Protein AF-0000000080627671 (afdb_homodimer)

pLDDT: mean 79.34, std 26.28, range [23.39, 98.56]

Organism: Caenorhabditis remanei (NCBI:txid31234)

Secondary structure (DSSP, 8-state):
---------------------TT-S--SPPPPGGGGGS-HHHHHHHHHHHH--SSBHHHHHHHHHHHHHHTT-HHHHHHHHHHHHHHHHHHHHHHHHHHHHHHHHHHHHHHHHH-TTSBHHHHHHHHHHHHHHT-HHHHHHHHHHHHHT-HHHHHHHHHTT-/---------------------GGGS--SPPPPGGGGGS-HHHHHHHHHHHH--SSBHHHHHHHHHHHHHHTT-HHHHHHHHHHHHHHHHHHHHHHHHHHHHHHHHHHHHHHHHH-TTSBHHHHHHHHHHHHHHT-HHHHHHHHHHHHHT-HHHHHHHHHTT-

Sequence (324 aa):
MNHLYLVFILPAVLAVQLHNHVGFIRFTQPVPDFLSTLSLKAQYDYKVILENETIPLNTKSADFRKWANTYNAMTQYTQYEIQQNSTKVQMEKNVTQLISQLSLVNSQISKILENGSLSIKEQREAVNELAEQQYPKEISTLLFIRLLFNPQDEISNKKSIVMNHLYLVFILPAVLAVQLHNHVGFIRFTQPVPDFLSTLSLKAQYDYKVILENETIPLNTKSADFRKWANTYNAMTQYTQYEIQQNSTKVQMEKNVTQLISQLSLVNSQISKILENGSLSIKEQREAVNELAEQQYPKEISTLLFIRLLFNPQDEISNKKSIV

Solvent-accessible surface area (backbone atoms only — not comparable to full-atom values): 18657 Å² total; per-residue (Å²): 135,81,77,75,75,74,77,72,73,66,74,74,68,72,64,71,67,64,67,75,59,75,58,73,64,68,76,65,79,79,79,63,76,70,48,75,79,49,55,69,67,56,43,50,57,48,50,56,58,69,68,50,42,80,52,28,42,51,60,48,51,50,50,50,51,53,50,21,57,76,66,74,35,47,70,62,49,50,52,50,50,53,50,53,52,51,50,50,52,50,49,51,50,51,50,53,52,48,59,69,44,38,63,61,53,49,52,52,50,49,53,49,74,64,38,42,80,38,15,51,53,51,37,52,51,52,52,48,47,44,26,75,74,73,35,48,68,47,46,52,48,53,52,52,54,54,50,66,66,31,59,79,42,41,54,50,55,53,53,69,73,97,136,81,79,75,76,74,77,71,76,66,74,76,69,71,62,70,67,68,61,81,57,72,62,71,62,68,76,64,80,78,81,64,76,68,47,77,78,50,54,69,66,57,44,50,55,49,48,56,58,67,67,49,42,80,49,27,41,52,59,48,52,50,50,51,51,52,50,21,58,76,65,74,34,46,69,63,48,51,53,49,49,51,50,52,52,51,51,51,54,49,47,50,51,52,51,52,52,48,60,70,43,39,64,60,52,49,51,52,51,47,53,48,73,65,38,42,81,38,15,50,51,53,36,52,52,53,52,48,48,43,25,74,73,72,33,47,67,46,48,52,48,51,51,51,54,53,51,66,65,32,59,80,45,41,52,52,56,53,55,70,72,98

Structure (mmCIF, N/CA/C/O backbone):
data_AF-0000000080627671-model_v1
#
loop_
_entity.id
_entity.type
_entity.pdbx_description
1 polymer 'SXP/RAL-2 family protein Ani s 5-like cation-binding domain-containing protein'
#
loop_
_atom_site.group_PDB
_atom_site.id
_atom_site.type_symbol
_atom_site.label_atom_id
_atom_site.label_alt_id
_atom_site.label_comp_id
_atom_site.label_asym_id
_atom_site.label_entity_id
_atom_site.label_seq_id
_atom_site.pdbx_PDB_ins_code
_atom_site.Cartn_x
_atom_site.Cartn_y
_atom_site.Cartn_z
_atom_site.occupancy
_atom_site.B_iso_or_equiv
_atom_site.auth_seq_id
_atom_site.auth_comp_id
_atom_site.auth_asym_id
_atom_site.auth_atom_id
_atom_site.pdbx_PDB_model_num
ATOM 1 N N . MET A 1 1 ? -10.781 -13.898 -49.25 1 24.73 1 MET A N 1
ATOM 2 C CA . MET A 1 1 ? -9.562 -13.273 -48.75 1 24.73 1 MET A CA 1
ATOM 3 C C . MET A 1 1 ? -9.805 -12.695 -47.344 1 24.73 1 MET A C 1
ATOM 5 O O . MET A 1 1 ? -10.398 -11.633 -47.219 1 24.73 1 MET A O 1
ATOM 9 N N . ASN A 1 2 ? -10.359 -13.438 -46.406 1 29.22 2 ASN A N 1
ATOM 10 C CA . ASN A 1 2 ? -10.922 -13.219 -45.094 1 29.22 2 ASN A CA 1
ATOM 11 C C . ASN A 1 2 ? -9.875 -12.695 -44.094 1 29.22 2 ASN A C 1
ATOM 13 O O . ASN A 1 2 ? -8.883 -13.375 -43.844 1 29.22 2 ASN A O 1
ATOM 17 N N . HIS A 1 3 ? -9.703 -11.344 -44.094 1 26.17 3 HIS A N 1
ATOM 18 C CA . HIS A 1 3 ? -8.789 -10.57 -43.25 1 26.17 3 HIS A CA 1
ATOM 19 C C . HIS A 1 3 ? -8.992 -10.898 -41.781 1 26.17 3 HIS A C 1
ATOM 21 O O . HIS A 1 3 ? -10.102 -10.75 -41.25 1 26.17 3 HIS A O 1
ATOM 27 N N . LEU A 1 4 ? -8.469 -12 -41.312 1 25.34 4 LEU A N 1
ATOM 28 C CA . LEU A 1 4 ? -8.344 -12.336 -39.906 1 25.34 4 LEU A CA 1
ATOM 29 C C . LEU A 1 4 ? -7.809 -11.148 -39.094 1 25.34 4 LEU A C 1
ATOM 31 O O . LEU A 1 4 ? -6.68 -10.711 -39.312 1 25.34 4 LEU A O 1
ATOM 35 N N . TYR A 1 5 ? -8.719 -10.219 -38.812 1 24.09 5 TYR A N 1
ATOM 36 C CA . TYR A 1 5 ? -8.43 -9.078 -37.938 1 24.09 5 TYR A CA 1
ATOM 37 C C . TYR A 1 5 ? -7.742 -9.531 -36.656 1 24.09 5 TYR A C 1
ATOM 39 O O . TYR A 1 5 ? -8.266 -10.375 -35.938 1 24.09 5 TYR A O 1
ATOM 47 N N . LEU A 1 6 ? -6.438 -9.641 -36.656 1 23.55 6 LEU A N 1
ATOM 48 C CA . LEU A 1 6 ? -5.539 -9.758 -35.5 1 23.55 6 LEU A CA 1
ATOM 49 C C . LEU A 1 6 ? -5.938 -8.789 -34.406 1 23.55 6 LEU A C 1
ATOM 51 O O . LEU A 1 6 ? -5.898 -7.57 -34.594 1 23.55 6 LEU A O 1
ATOM 55 N N . VAL A 1 7 ? -6.98 -9.148 -33.688 1 23.39 7 VAL A N 1
ATOM 56 C CA . VAL A 1 7 ? -7.34 -8.422 -32.469 1 23.39 7 VAL A CA 1
ATOM 57 C C . VAL A 1 7 ? -6.105 -8.219 -31.609 1 23.39 7 VAL A C 1
ATOM 59 O O . VAL A 1 7 ? -5.531 -9.188 -31.109 1 23.39 7 VAL A O 1
ATOM 62 N N . PHE A 1 8 ? -5.242 -7.305 -32.031 1 23.67 8 PHE A N 1
ATOM 63 C CA . PHE A 1 8 ? -4.188 -6.777 -31.188 1 23.67 8 PHE A CA 1
ATOM 64 C C . PHE A 1 8 ? -4.746 -6.344 -29.828 1 23.67 8 PHE A C 1
ATOM 66 O O . PHE A 1 8 ? -5.551 -5.414 -29.75 1 23.67 8 PHE A O 1
ATOM 73 N N . ILE A 1 9 ? -5.125 -7.297 -29.094 1 25 9 ILE A N 1
ATOM 74 C CA . ILE A 1 9 ? -5.375 -6.957 -27.703 1 25 9 ILE A CA 1
ATOM 75 C C . ILE A 1 9 ? -4.227 -6.105 -27.172 1 25 9 ILE A C 1
ATOM 77 O O . ILE A 1 9 ? -3.102 -6.59 -27.016 1 25 9 ILE A O 1
ATOM 81 N N . LEU A 1 10 ? -4.113 -4.926 -27.703 1 24.95 10 LEU A N 1
ATOM 82 C CA . LEU A 1 10 ? -3.234 -3.959 -27.062 1 24.95 10 LEU A CA 1
ATOM 83 C C . LEU A 1 10 ? -3.475 -3.928 -25.547 1 24.95 10 LEU A C 1
ATOM 85 O O . LEU A 1 10 ? -4.598 -3.691 -25.094 1 24.95 10 LEU A O 1
ATOM 89 N N . PRO A 1 11 ? -2.793 -4.754 -24.828 1 26.28 11 PRO A N 1
ATOM 90 C CA . PRO A 1 11 ? -2.879 -4.539 -23.391 1 26.28 11 PRO A CA 1
ATOM 91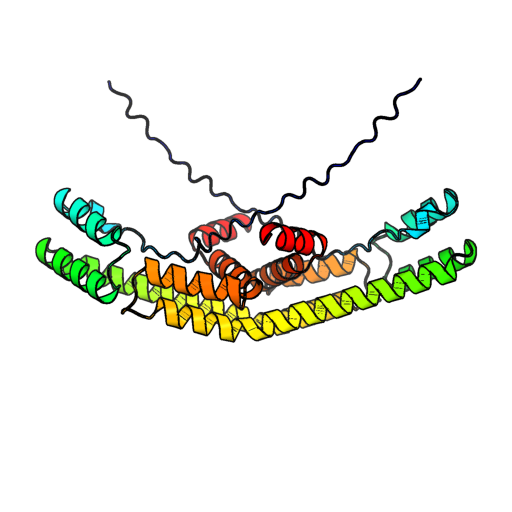 C C . PRO A 1 11 ? -2.744 -3.07 -23 1 26.28 11 PRO A C 1
ATOM 93 O O . PRO A 1 11 ? -1.798 -2.4 -23.422 1 26.28 11 PRO A O 1
ATOM 96 N N . ALA A 1 12 ? -3.865 -2.365 -23.094 1 24.84 12 ALA A N 1
ATOM 97 C CA . ALA A 1 12 ? -3.857 -1.064 -22.438 1 24.84 12 ALA A CA 1
ATOM 98 C C . ALA A 1 12 ? -3.152 -1.144 -21.078 1 24.84 12 ALA A C 1
ATOM 100 O O . ALA A 1 12 ? -3.65 -1.781 -20.156 1 24.84 12 ALA A O 1
ATOM 101 N N . VAL A 1 13 ? -1.923 -1.411 -21.219 1 25.92 13 VAL A N 1
ATOM 102 C CA . VAL A 1 13 ? -1.107 -1.19 -20.016 1 25.92 13 VAL A CA 1
ATOM 103 C C . VAL A 1 13 ? -1.488 0.14 -19.375 1 25.92 13 VAL A C 1
ATOM 105 O O . VAL A 1 13 ? -1.312 1.202 -19.969 1 25.92 13 VAL A O 1
ATOM 108 N N . LEU A 1 14 ? -2.658 0.153 -18.828 1 24.89 14 LEU A N 1
ATOM 109 C CA . LEU A 1 14 ? -2.867 1.283 -17.938 1 24.89 14 LEU A CA 1
ATOM 110 C C . LEU A 1 14 ? -1.64 1.517 -17.062 1 24.89 14 LEU A C 1
ATOM 112 O O . LEU A 1 14 ? -1.363 0.731 -16.141 1 24.89 14 LEU A O 1
ATOM 116 N N . ALA A 1 15 ? -0.601 1.798 -17.734 1 25.92 15 ALA A N 1
ATOM 117 C CA . ALA A 1 15 ? 0.478 2.389 -16.953 1 25.92 15 ALA A CA 1
ATOM 118 C C . ALA A 1 15 ? -0.071 3.369 -15.922 1 25.92 15 ALA A C 1
ATOM 120 O O . ALA A 1 15 ? -0.692 4.375 -16.281 1 25.92 15 ALA A O 1
ATOM 121 N N . VAL A 1 16 ? -0.579 2.801 -14.922 1 26.77 16 VAL A N 1
ATOM 122 C CA . VAL A 1 16 ? -0.727 3.768 -13.844 1 26.77 16 VAL A CA 1
ATOM 123 C C . VAL A 1 16 ? 0.521 4.645 -13.758 1 26.77 16 VAL A C 1
ATOM 125 O O . VAL A 1 16 ? 1.6 4.168 -13.398 1 26.77 16 VAL A O 1
ATOM 128 N N . GLN A 1 17 ? 0.846 5.316 -14.789 1 27.72 17 GLN A N 1
ATOM 129 C CA . GLN A 1 17 ? 1.739 6.438 -14.523 1 27.72 17 GLN A CA 1
ATOM 130 C C . GLN A 1 17 ? 1.515 7 -13.117 1 27.72 17 GLN A C 1
ATOM 132 O O . GLN A 1 17 ? 0.508 7.664 -12.867 1 27.72 17 GLN A O 1
ATOM 137 N N . LEU A 1 18 ? 1.788 6.133 -12.188 1 28.81 18 LEU A N 1
ATOM 138 C CA . LEU A 1 18 ? 1.919 6.855 -10.93 1 28.81 18 LEU A CA 1
ATOM 139 C C . LEU A 1 18 ? 2.738 8.125 -11.109 1 28.81 18 LEU A C 1
ATOM 141 O O . LEU A 1 18 ? 3.963 8.07 -11.258 1 28.81 18 LEU A O 1
ATOM 145 N N . HIS A 1 19 ? 2.52 8.891 -12.156 1 28.77 19 HIS A N 1
ATOM 146 C CA . HIS A 1 19 ? 3.037 10.227 -11.867 1 28.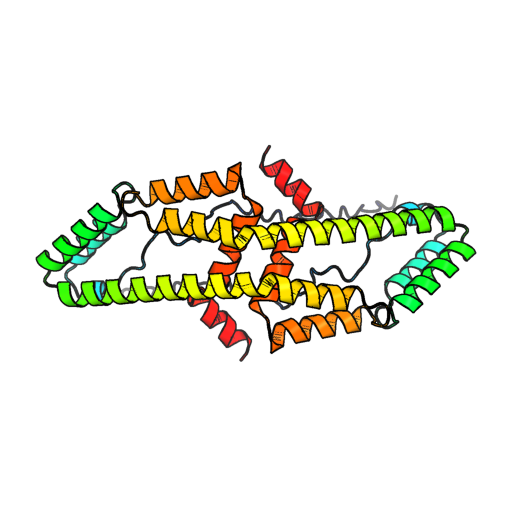77 19 HIS A CA 1
ATOM 147 C C . HIS A 1 19 ? 3.252 10.414 -10.367 1 28.77 19 HIS A C 1
ATOM 149 O O . HIS A 1 19 ? 2.326 10.227 -9.578 1 28.77 19 HIS A O 1
ATOM 155 N N . ASN A 1 20 ? 4.398 10 -9.906 1 33.94 20 ASN A N 1
ATOM 156 C CA . ASN A 1 20 ? 4.938 10.047 -8.555 1 33.94 20 ASN A CA 1
ATOM 157 C C . ASN A 1 20 ? 4.48 11.305 -7.812 1 33.94 20 ASN A C 1
ATOM 159 O O . ASN A 1 20 ? 5.184 12.312 -7.789 1 33.94 20 ASN A O 1
ATOM 163 N N . HIS A 1 21 ? 3.514 11.93 -8.25 1 32.5 21 HIS A N 1
ATOM 164 C CA . HIS A 1 21 ? 3.121 12.969 -7.305 1 32.5 21 HIS A CA 1
ATOM 165 C C . HIS A 1 21 ? 2.988 12.414 -5.891 1 32.5 21 HIS A C 1
ATOM 167 O O . HIS A 1 21 ? 2.057 11.656 -5.605 1 32.5 21 HIS A O 1
ATOM 173 N N . VAL A 1 22 ? 4.043 12.023 -5.305 1 40.19 22 VAL A N 1
ATOM 174 C CA . VAL A 1 22 ? 4.008 11.922 -3.848 1 40.19 22 VAL A CA 1
ATOM 175 C C . VAL A 1 22 ? 3.051 12.961 -3.277 1 40.19 22 VAL A C 1
ATOM 177 O O . VAL A 1 22 ? 3.465 13.852 -2.529 1 40.19 22 VAL A O 1
ATOM 180 N N . GLY A 1 23 ? 2.26 13.539 -4.172 1 38.47 23 GLY A N 1
ATOM 181 C CA . GLY A 1 23 ? 1.372 14.641 -3.838 1 38.47 23 GLY A CA 1
ATOM 182 C C . GLY A 1 23 ? 0.521 14.367 -2.611 1 38.47 23 GLY A C 1
ATOM 183 O O . GLY A 1 23 ? -0.115 15.281 -2.078 1 38.47 23 GLY A O 1
ATOM 184 N N . PHE A 1 24 ? 0.266 13.062 -2.32 1 46.5 24 PHE A N 1
ATOM 185 C CA . PHE A 1 24 ? -0.826 12.992 -1.355 1 46.5 24 PHE A CA 1
ATOM 186 C C . PHE A 1 24 ? -0.314 13.234 0.06 1 46.5 24 PHE A C 1
ATOM 188 O O . PHE A 1 24 ? -1.1 13.289 1.008 1 46.5 24 PHE A O 1
ATOM 195 N N . ILE A 1 25 ? 1.03 13.109 0.362 1 48.09 25 ILE A N 1
ATOM 196 C CA . ILE A 1 25 ? 1.347 13.664 1.673 1 48.09 25 ILE A CA 1
ATOM 197 C C . ILE A 1 25 ? 0.946 15.133 1.72 1 48.09 25 ILE A C 1
ATOM 199 O O . ILE A 1 25 ? 1.396 15.93 0.895 1 48.09 25 ILE A O 1
ATOM 203 N N . ARG A 1 26 ? -0.268 15.297 2.154 1 52.97 26 ARG A N 1
ATOM 204 C CA . ARG A 1 26 ? -0.738 16.672 2.252 1 52.97 26 ARG A CA 1
ATOM 205 C C . ARG A 1 26 ? 0.317 17.562 2.895 1 52.97 26 ARG A C 1
ATOM 207 O O . ARG A 1 26 ? 0.639 17.406 4.074 1 52.97 26 ARG A O 1
ATOM 214 N N . PHE A 1 27 ? 0.988 18.25 2.025 1 55.41 27 PHE A N 1
ATOM 215 C CA . PHE A 1 27 ? 1.994 19.203 2.477 1 55.41 27 PHE A CA 1
ATOM 216 C C . PHE A 1 27 ? 1.35 20.531 2.854 1 55.41 27 PHE A C 1
ATOM 218 O O . PHE A 1 27 ? 1.952 21.344 3.562 1 55.41 27 PHE A O 1
ATOM 225 N N . THR A 1 28 ? -0.004 20.453 2.469 1 60.53 28 THR A N 1
ATOM 226 C CA . THR A 1 28 ? -0.61 21.719 2.83 1 60.53 28 THR A CA 1
ATOM 227 C C . THR A 1 28 ? -1.748 21.516 3.826 1 60.53 28 THR A C 1
ATOM 229 O O . THR A 1 28 ? -2.488 20.531 3.738 1 60.53 28 THR A O 1
ATOM 232 N N . GLN A 1 29 ? -1.787 22.391 4.777 1 70.56 29 GLN A N 1
ATOM 233 C CA . GLN A 1 29 ? -2.822 22.391 5.805 1 70.56 29 GLN A CA 1
ATOM 234 C C . GLN A 1 29 ? -4.168 22.828 5.23 1 70.56 29 GLN A C 1
ATOM 236 O O . GLN A 1 29 ? -4.23 23.688 4.359 1 70.56 29 GLN A O 1
ATOM 241 N N . PRO A 1 30 ? -5.168 22.234 5.727 1 76.06 30 PRO A N 1
ATOM 242 C CA . PRO A 1 30 ? -6.496 22.719 5.324 1 76.06 30 PRO A CA 1
ATOM 243 C C . PRO A 1 30 ? -6.785 24.125 5.809 1 76.06 30 PRO A C 1
ATOM 245 O O . PRO A 1 30 ? -6.215 24.578 6.805 1 76.06 30 PRO A O 1
ATOM 248 N N . VAL A 1 31 ? -7.621 24.734 5.031 1 84.81 31 VAL A N 1
ATOM 249 C CA . VAL A 1 31 ? -8.062 26.078 5.418 1 84.81 31 VAL A CA 1
ATOM 250 C C . VAL A 1 31 ? -9.062 25.984 6.566 1 84.81 31 VAL A C 1
ATOM 252 O O . VAL A 1 31 ? -10.031 25.219 6.492 1 84.81 31 VAL A O 1
ATOM 255 N N . PRO A 1 32 ? -8.758 26.781 7.586 1 90.94 32 PRO A N 1
ATOM 256 C CA . PRO A 1 32 ? -9.672 26.688 8.727 1 90.94 32 PRO A CA 1
ATOM 257 C C . PRO A 1 32 ? -11.062 27.234 8.406 1 90.94 32 PRO A C 1
ATOM 259 O O . PRO A 1 32 ? -11.188 28.25 7.727 1 90.94 32 PRO A O 1
ATOM 262 N N . ASP A 1 33 ? -12.07 26.641 9.016 1 88.94 33 ASP A N 1
ATOM 263 C CA . ASP A 1 33 ? -13.461 27.031 8.781 1 88.94 33 ASP A CA 1
ATOM 264 C C . ASP A 1 33 ? -13.734 28.422 9.352 1 88.94 33 ASP A C 1
ATOM 266 O O . ASP A 1 33 ? -14.5 29.188 8.766 1 88.94 33 ASP A O 1
ATOM 270 N N . PHE A 1 34 ? -13.117 28.797 10.375 1 94.12 34 PHE A N 1
ATOM 271 C CA . PHE A 1 34 ? -13.406 30.047 11.062 1 94.12 34 PHE A CA 1
ATOM 272 C C . PHE A 1 34 ? -12.961 31.234 10.227 1 94.12 34 PHE A C 1
ATOM 274 O O . PHE A 1 34 ? -13.344 32.375 10.5 1 94.12 34 PHE A O 1
ATOM 281 N N . LEU A 1 35 ? -12.102 30.984 9.211 1 95.06 35 LEU A N 1
ATOM 282 C CA . LEU A 1 35 ? -11.578 32.062 8.383 1 95.06 35 LEU A CA 1
ATOM 283 C C . LEU A 1 35 ? -12.711 32.844 7.715 1 95.06 35 LEU A C 1
ATOM 285 O O . LEU A 1 35 ? -12.625 34.062 7.543 1 95.06 35 LEU A O 1
ATOM 289 N N . SER A 1 36 ? -13.742 32.094 7.387 1 92.5 36 SER A N 1
ATOM 290 C CA . SER A 1 36 ? -14.852 32.688 6.648 1 92.5 36 SER A CA 1
ATOM 291 C C . SER A 1 36 ? -15.586 33.719 7.488 1 92.5 36 SER A C 1
ATOM 293 O O . SER A 1 36 ? -16.328 34.562 6.957 1 92.5 36 SER A O 1
ATOM 295 N N . THR A 1 37 ? -15.453 33.688 8.781 1 94.69 37 THR A N 1
ATOM 296 C CA . THR A 1 37 ? -16.141 34.594 9.68 1 94.69 37 THR A CA 1
ATOM 297 C C . THR A 1 37 ? -15.375 35.906 9.828 1 94.69 37 THR A C 1
ATOM 299 O O . THR A 1 37 ? -15.875 36.875 10.398 1 94.69 37 THR A O 1
ATOM 302 N N . LEU A 1 38 ? -14.172 36 9.258 1 97 38 LEU A N 1
ATOM 303 C CA . LEU A 1 38 ? -13.312 37.188 9.406 1 97 38 LEU A CA 1
ATOM 304 C C . LEU A 1 38 ? -13.43 38.094 8.195 1 97 38 LEU A C 1
ATOM 306 O O . LEU A 1 38 ? -14.148 37.781 7.242 1 97 38 LEU A O 1
ATOM 310 N N . SER A 1 39 ? -12.766 39.281 8.312 1 96.5 39 SER A N 1
ATOM 311 C CA . SER A 1 39 ? -12.781 40.219 7.203 1 96.5 39 SER A CA 1
ATOM 312 C C . SER A 1 39 ? -12.078 39.656 5.977 1 96.5 39 SER A C 1
ATOM 314 O O . SER A 1 39 ? -11.25 38.75 6.09 1 96.5 39 SER A O 1
ATOM 316 N N . LEU A 1 40 ? -12.367 40.125 4.789 1 96.69 40 LEU A N 1
ATOM 317 C CA . LEU A 1 40 ? -11.742 39.688 3.543 1 96.69 40 LEU A CA 1
ATOM 318 C C . LEU A 1 40 ? -10.234 39.906 3.592 1 96.69 40 LEU A C 1
ATOM 320 O O . LEU A 1 40 ? -9.477 39.094 3.064 1 96.69 40 LEU A O 1
ATOM 324 N N . LYS A 1 41 ? -9.891 41.031 4.176 1 97.19 41 LYS A N 1
ATOM 325 C CA . LYS A 1 41 ? -8.461 41.281 4.316 1 97.19 41 LYS A CA 1
ATOM 326 C C . LYS A 1 41 ? -7.785 40.188 5.16 1 97.19 41 LYS A C 1
ATOM 328 O O . LYS A 1 41 ? -6.684 39.75 4.836 1 97.19 41 LYS A O 1
ATOM 333 N N . ALA A 1 42 ? -8.391 39.844 6.281 1 97.56 42 ALA A N 1
ATOM 334 C CA . ALA A 1 42 ? -7.867 38.75 7.137 1 97.56 42 ALA A CA 1
ATOM 335 C C . ALA A 1 42 ? -7.723 37.469 6.359 1 97.56 42 ALA A C 1
ATOM 337 O O . ALA A 1 42 ? -6.711 36.75 6.484 1 97.56 42 ALA A O 1
ATOM 338 N N . GLN A 1 43 ? -8.742 37.156 5.547 1 96.5 43 GLN A N 1
ATOM 339 C CA . GLN A 1 43 ? -8.719 35.938 4.734 1 96.5 43 GLN A CA 1
ATOM 340 C C . GLN A 1 43 ? -7.582 35.969 3.719 1 96.5 43 GLN A C 1
ATOM 342 O O . GLN A 1 43 ? -6.871 35 3.537 1 96.5 43 GLN A O 1
ATOM 347 N N . TYR A 1 44 ? -7.406 37.125 3.119 1 96.19 44 TYR A N 1
ATOM 348 C CA . TYR A 1 44 ? -6.352 37.312 2.125 1 96.19 44 TYR A CA 1
ATOM 349 C C . TYR A 1 44 ? -4.973 37.156 2.758 1 96.19 44 TYR A C 1
ATOM 351 O O . TYR A 1 44 ? -4.125 36.406 2.24 1 96.19 44 TYR A O 1
ATOM 359 N N . ASP A 1 45 ? -4.789 37.812 3.883 1 97.5 45 ASP A N 1
ATOM 360 C CA . ASP A 1 45 ? -3.496 37.75 4.559 1 97.5 45 ASP A CA 1
ATOM 361 C C . ASP A 1 45 ? -3.168 36.312 4.996 1 97.5 45 ASP A C 1
ATOM 363 O O . ASP A 1 45 ? -2.012 35.906 4.93 1 97.5 45 ASP A O 1
ATOM 367 N N . TYR A 1 46 ? -4.215 35.625 5.43 1 96.19 46 TYR A N 1
ATOM 368 C CA . TYR A 1 46 ? -4.016 34.219 5.781 1 96.19 46 TYR A CA 1
ATOM 369 C C . TYR A 1 46 ? -3.537 33.406 4.578 1 96.19 46 TYR A C 1
ATOM 371 O O . TYR A 1 46 ? -2.584 32.625 4.68 1 96.19 46 TYR A O 1
ATOM 379 N N . LYS A 1 47 ? -4.191 33.531 3.496 1 94.75 47 LYS A N 1
ATOM 380 C CA . LYS A 1 47 ? -3.889 32.781 2.273 1 94.75 47 LYS A CA 1
ATOM 381 C C . LYS A 1 47 ? -2.459 33.062 1.81 1 94.75 47 LYS A C 1
ATOM 383 O O . LYS A 1 47 ? -1.775 32.156 1.343 1 94.75 47 LYS A O 1
ATOM 388 N N . VAL A 1 48 ? -1.983 34.281 1.945 1 95.56 48 VAL A N 1
ATOM 389 C CA . VAL A 1 48 ? -0.627 34.625 1.551 1 95.56 48 VAL A CA 1
ATOM 390 C C . VAL A 1 48 ? 0.383 33.844 2.361 1 95.56 48 VAL A C 1
ATOM 392 O O . VAL A 1 48 ? 1.348 33.312 1.81 1 95.56 48 VAL A O 1
ATOM 395 N N . ILE A 1 49 ? 0.114 33.719 3.693 1 95.5 49 ILE A N 1
ATOM 396 C CA . ILE A 1 49 ? 1.003 32.938 4.547 1 95.5 49 ILE A CA 1
ATOM 397 C C . ILE A 1 49 ? 0.935 31.469 4.152 1 95.5 49 ILE A C 1
ATOM 399 O O . ILE A 1 49 ? 1.968 30.812 4.004 1 95.5 49 ILE A O 1
ATOM 403 N N . LEU A 1 50 ? -0.284 31 3.941 1 93.56 50 LEU A N 1
ATOM 404 C CA . LEU A 1 50 ? -0.545 29.594 3.635 1 93.56 50 LEU A CA 1
ATOM 405 C C . LEU A 1 50 ? 0.16 29.188 2.35 1 93.56 50 LEU A C 1
ATOM 407 O O . LEU A 1 50 ? 0.759 28.109 2.283 1 93.56 50 LEU A O 1
ATOM 411 N N . GLU A 1 51 ? 0.156 29.953 1.384 1 90.88 51 GLU A N 1
ATOM 412 C CA . GLU A 1 51 ? 0.599 29.609 0.039 1 90.88 51 GLU A CA 1
ATOM 413 C C . GLU A 1 51 ? 2.113 29.734 -0.095 1 90.88 51 GLU A C 1
ATOM 415 O O . GLU A 1 51 ? 2.701 29.234 -1.058 1 90.88 51 GLU A O 1
ATOM 420 N N . ASN A 1 52 ? 2.648 30.406 0.884 1 92.31 52 ASN A N 1
ATOM 421 C CA . ASN A 1 52 ? 4.105 30.484 0.833 1 92.31 52 ASN A CA 1
ATOM 422 C C . ASN A 1 52 ? 4.754 29.156 1.19 1 92.31 52 ASN A C 1
ATOM 424 O O . ASN A 1 52 ? 4.758 28.75 2.357 1 92.31 52 ASN A O 1
ATOM 428 N N . GLU A 1 53 ? 5.402 28.578 0.262 1 91.75 53 GLU A N 1
ATOM 429 C CA . GLU A 1 53 ? 5.949 27.234 0.468 1 91.75 53 GLU A CA 1
ATOM 430 C C . GLU A 1 53 ? 7.469 27.281 0.608 1 91.75 53 GLU A C 1
ATOM 432 O O . GLU A 1 53 ? 8.125 26.234 0.63 1 91.75 53 GLU A O 1
ATOM 437 N N . THR A 1 54 ? 8.055 28.438 0.651 1 95.19 54 THR A N 1
ATOM 438 C CA . THR A 1 54 ? 9.516 28.531 0.596 1 95.19 54 THR A CA 1
ATOM 439 C C . THR A 1 54 ? 10.078 28.938 1.951 1 95.19 54 THR A C 1
ATOM 441 O O . THR A 1 54 ? 11.289 28.844 2.18 1 95.19 54 THR A O 1
ATOM 444 N N . ILE A 1 55 ? 9.211 29.328 2.883 1 96 55 ILE A N 1
ATOM 445 C CA . ILE A 1 55 ? 9.719 29.688 4.199 1 96 55 ILE A CA 1
ATOM 446 C C . ILE A 1 55 ? 9.656 28.484 5.133 1 96 55 ILE A C 1
ATOM 448 O O . ILE A 1 55 ? 8.766 27.641 5.008 1 96 55 ILE A O 1
ATOM 452 N N . PRO A 1 56 ? 10.633 28.422 6.039 1 97.06 56 PRO A N 1
ATOM 453 C CA . PRO A 1 56 ? 10.594 27.312 7.008 1 97.06 56 PRO A CA 1
ATOM 454 C C . PRO A 1 56 ? 9.281 27.266 7.785 1 97.06 56 PRO A C 1
ATOM 456 O O . PRO A 1 56 ? 8.688 28.297 8.078 1 97.06 56 PRO A O 1
ATOM 459 N N . LEU A 1 57 ? 8.867 26.078 8.188 1 94.75 57 LEU A N 1
ATOM 460 C CA . LEU A 1 57 ? 7.59 25.875 8.852 1 94.75 57 LEU A CA 1
ATOM 461 C C . LEU A 1 57 ? 7.543 26.625 10.188 1 94.75 57 LEU A C 1
ATOM 463 O O . LEU A 1 57 ? 6.492 27.125 10.578 1 94.75 57 LEU A O 1
ATOM 467 N N . ASN A 1 58 ? 8.641 26.688 10.922 1 96.56 58 ASN A N 1
ATOM 468 C CA . ASN A 1 58 ? 8.688 27.453 12.172 1 96.56 58 ASN A CA 1
ATOM 469 C C . ASN A 1 58 ? 8.383 28.922 11.945 1 96.56 58 ASN A C 1
ATOM 471 O O . ASN A 1 58 ? 7.664 29.547 12.727 1 96.56 58 ASN A O 1
ATOM 475 N N . THR A 1 59 ? 8.984 29.484 10.891 1 97.69 59 THR A N 1
ATOM 476 C CA . THR A 1 59 ? 8.727 30.875 10.523 1 97.69 59 THR A CA 1
ATOM 477 C C . THR A 1 59 ? 7.266 31.062 10.109 1 97.69 59 THR A C 1
ATOM 479 O O . THR A 1 59 ? 6.617 32.031 10.523 1 97.69 59 THR A O 1
ATOM 482 N N . LYS A 1 60 ? 6.742 30.125 9.391 1 95.69 60 LYS A N 1
ATOM 483 C CA . LYS A 1 60 ? 5.355 30.172 8.945 1 95.69 60 LYS A CA 1
ATOM 484 C C . LYS A 1 60 ? 4.395 30.141 10.133 1 95.69 60 LYS A C 1
ATOM 486 O O . LYS A 1 60 ? 3.42 30.891 10.164 1 95.69 60 LYS A O 1
ATOM 491 N N . SER A 1 61 ? 4.715 29.281 11.023 1 95.06 61 SER A N 1
ATOM 492 C CA . SER A 1 61 ? 3.912 29.203 12.234 1 95.06 61 SER A CA 1
ATOM 493 C C . SER A 1 61 ? 3.902 30.531 12.984 1 95.06 61 SER A C 1
ATOM 495 O O . SER A 1 61 ? 2.857 30.969 13.469 1 95.06 61 SER A O 1
ATOM 497 N N . ALA A 1 62 ? 5.016 31.172 13.039 1 97.5 62 ALA A N 1
ATOM 498 C CA . ALA A 1 62 ? 5.105 32.469 13.68 1 97.5 62 ALA A CA 1
ATOM 499 C C . ALA A 1 62 ? 4.277 33.531 12.938 1 97.5 62 ALA A C 1
ATOM 501 O O . ALA A 1 62 ? 3.613 34.375 13.555 1 97.5 62 ALA A O 1
ATOM 502 N N . ASP A 1 63 ? 4.332 33.438 11.648 1 97.69 63 ASP A N 1
ATOM 503 C CA . ASP A 1 63 ? 3.557 34.344 10.82 1 97.69 63 ASP A CA 1
ATOM 504 C C . ASP A 1 63 ? 2.059 34.156 11.055 1 97.69 63 ASP A C 1
ATOM 506 O O . ASP A 1 63 ? 1.315 35.156 11.148 1 97.69 63 ASP A O 1
ATOM 510 N N . PHE A 1 64 ? 1.623 32.938 11.195 1 96.81 64 PHE A N 1
ATOM 511 C CA . PHE A 1 64 ? 0.214 32.656 11.453 1 96.81 64 PHE A CA 1
ATOM 512 C C . PHE A 1 64 ? -0.192 33.188 12.828 1 96.81 64 PHE A C 1
ATOM 514 O O . PHE A 1 64 ? -1.297 33.719 13 1 96.81 64 PHE A O 1
ATOM 521 N N . ARG A 1 65 ? 0.656 33.062 13.766 1 97.69 65 ARG A N 1
ATOM 522 C CA . ARG A 1 65 ? 0.349 33.562 15.102 1 97.69 65 ARG A CA 1
ATOM 523 C C . ARG A 1 65 ? 0.268 35.094 15.102 1 97.69 65 ARG A C 1
ATOM 525 O O . ARG A 1 65 ? -0.61 35.688 15.75 1 97.69 65 ARG A O 1
ATOM 532 N N . LYS A 1 66 ? 1.19 35.781 14.391 1 98.56 66 LYS A N 1
ATOM 533 C CA . LYS A 1 66 ? 1.115 37.25 14.234 1 98.56 66 LYS A CA 1
ATOM 534 C C . LYS A 1 66 ? -0.193 37.656 13.562 1 98.56 66 LYS A C 1
ATOM 536 O O . LYS A 1 66 ? -0.847 38.594 14 1 98.56 66 LYS A O 1
ATOM 541 N N . TRP A 1 67 ? -0.493 36.906 12.492 1 98.25 67 TRP A N 1
ATOM 542 C CA . TRP A 1 67 ? -1.766 37.125 11.812 1 98.25 67 TRP A CA 1
ATOM 543 C C . TRP A 1 67 ? -2.934 37 12.781 1 98.25 67 TRP A C 1
ATOM 545 O O . TRP A 1 67 ? -3.816 37.844 12.828 1 98.25 67 TRP A O 1
ATOM 555 N N . ALA A 1 68 ? -2.967 35.906 13.57 1 98.38 68 ALA A N 1
ATOM 556 C CA . ALA A 1 68 ? -4.055 35.656 14.508 1 98.38 68 ALA A CA 1
ATOM 557 C C . ALA A 1 68 ? -4.188 36.781 15.531 1 98.38 68 ALA A C 1
ATOM 559 O O . ALA A 1 68 ? -5.297 37.156 15.898 1 98.38 68 ALA A O 1
ATOM 560 N N . ASN A 1 69 ? -3.098 37.312 16 1 98.31 69 ASN A N 1
ATOM 561 C CA . ASN A 1 69 ? -3.096 38.469 16.922 1 98.31 69 ASN A CA 1
ATOM 562 C C . ASN A 1 69 ? -3.65 39.719 16.266 1 98.31 69 ASN A C 1
ATOM 564 O O . ASN A 1 69 ? -4.477 40.406 16.859 1 98.31 69 ASN A O 1
ATOM 568 N N . THR A 1 70 ? -3.203 39.969 15.062 1 98.31 70 THR A N 1
ATOM 569 C CA . THR A 1 70 ? -3.598 41.156 14.328 1 98.31 70 THR A CA 1
ATOM 570 C C . THR A 1 70 ? -5.109 41.188 14.125 1 98.31 70 THR A C 1
ATOM 572 O O . THR A 1 70 ? -5.727 42.25 14.242 1 98.31 70 THR A O 1
ATOM 575 N N . TYR A 1 71 ? -5.68 40 13.867 1 97.75 71 TYR A N 1
ATOM 576 C CA . TYR A 1 71 ? -7.09 39.969 13.484 1 97.75 71 TYR A CA 1
ATOM 577 C C . TYR A 1 71 ? -7.949 39.406 14.617 1 97.75 71 TYR A C 1
ATOM 579 O O . TYR A 1 71 ? -9.094 39 14.391 1 97.75 71 TYR A O 1
ATOM 587 N N . ASN A 1 72 ? -7.43 39.375 15.828 1 96.56 72 ASN A N 1
ATOM 588 C CA . ASN A 1 72 ? -8.133 38.938 17.031 1 96.56 72 ASN A CA 1
ATOM 589 C C . ASN A 1 72 ? -8.758 37.531 16.844 1 96.56 72 ASN A C 1
ATOM 591 O O . ASN A 1 72 ? -9.93 37.344 17.156 1 96.56 72 ASN A O 1
ATOM 595 N N . ALA A 1 73 ? -7.965 36.625 16.234 1 97.44 73 ALA A N 1
ATOM 596 C CA . ALA A 1 73 ? -8.438 35.281 15.961 1 97.44 73 ALA A CA 1
ATOM 597 C C . ALA A 1 73 ? -7.57 34.219 16.672 1 97.44 73 ALA A C 1
ATOM 599 O O . ALA A 1 73 ? -7.473 33.094 16.219 1 97.44 73 ALA A O 1
ATOM 600 N N . MET A 1 74 ? -6.918 34.625 17.766 1 97.62 74 MET A N 1
ATOM 601 C CA . MET A 1 74 ? -5.945 33.781 18.438 1 97.62 74 MET A CA 1
ATOM 602 C C . MET A 1 74 ? -6.617 32.531 19.016 1 97.62 74 MET A C 1
ATOM 604 O O . MET A 1 74 ? -6.09 31.422 18.906 1 97.62 74 MET A O 1
ATOM 608 N N . THR A 1 75 ? -7.785 32.719 19.625 1 97.31 75 THR A N 1
ATOM 609 C CA . THR A 1 75 ? -8.477 31.578 20.234 1 97.31 75 THR A CA 1
ATOM 610 C C . THR A 1 75 ? -8.867 30.547 19.172 1 97.31 75 THR A C 1
ATOM 612 O O . THR A 1 75 ? -8.578 29.359 19.328 1 97.31 75 THR A O 1
ATOM 615 N N . GLN A 1 76 ? -9.438 31.031 18.062 1 96.62 76 GLN A N 1
ATOM 616 C CA . GLN A 1 76 ? -9.852 30.141 16.984 1 96.62 76 GLN A CA 1
ATOM 617 C C . GLN A 1 76 ? -8.641 29.453 16.344 1 96.62 76 GLN A C 1
ATOM 619 O O . GLN A 1 76 ? -8.68 28.25 16.062 1 96.62 76 GLN A O 1
ATOM 624 N N . TYR A 1 77 ? -7.598 30.188 16.172 1 96.62 77 TYR A N 1
ATOM 625 C CA . TYR A 1 77 ? -6.402 29.656 15.523 1 96.62 77 TYR A CA 1
ATOM 626 C C . TYR A 1 77 ? -5.734 28.609 16.391 1 96.62 77 TYR A C 1
ATOM 628 O O . TYR A 1 77 ? -5.289 27.562 15.898 1 96.62 77 TYR A O 1
ATOM 636 N N . THR A 1 78 ? -5.684 28.891 17.703 1 96.81 78 THR A N 1
ATOM 637 C CA . THR A 1 78 ? -5.086 27.938 18.625 1 96.81 78 THR A CA 1
ATOM 638 C C . THR A 1 78 ? -5.875 26.625 18.641 1 96.81 78 THR A C 1
ATOM 640 O O . THR A 1 78 ? -5.285 25.547 18.641 1 96.81 78 THR A O 1
ATOM 643 N N . GLN A 1 79 ? -7.168 26.734 18.641 1 96.19 79 GLN A N 1
ATOM 644 C CA . GLN A 1 79 ? -8.008 25.531 18.578 1 96.19 79 GLN A CA 1
ATOM 645 C C . GLN A 1 79 ? -7.762 24.766 17.281 1 96.19 79 GLN A C 1
ATOM 647 O O . GLN A 1 79 ? -7.688 23.531 17.297 1 96.19 79 GLN A O 1
ATOM 652 N N . TYR A 1 80 ? -7.668 25.5 16.219 1 93.12 80 TYR A N 1
ATOM 653 C CA . TYR A 1 80 ? -7.371 24.891 14.922 1 93.12 80 TYR A CA 1
ATOM 654 C C . TYR A 1 80 ? -6.039 24.156 14.953 1 93.12 80 TYR A C 1
ATOM 656 O O . TYR A 1 80 ? -5.934 23.031 14.477 1 93.12 80 TYR A O 1
ATOM 664 N N . GLU A 1 81 ? -5.02 24.719 15.492 1 92.44 81 GLU A N 1
ATOM 665 C CA . GLU A 1 81 ? -3.697 24.109 15.594 1 92.44 81 GLU A CA 1
ATOM 666 C C . GLU A 1 81 ? -3.748 22.812 16.406 1 92.44 81 GLU A C 1
ATOM 668 O O . GLU A 1 81 ? -3.123 21.812 16.047 1 92.44 81 GLU A O 1
ATOM 673 N N . ILE A 1 82 ? -4.445 22.906 17.5 1 94.62 82 ILE A N 1
ATOM 674 C CA . ILE A 1 82 ? -4.574 21.734 18.359 1 94.62 82 ILE A CA 1
ATOM 675 C C . ILE A 1 82 ? -5.258 20.594 17.594 1 94.62 82 ILE A C 1
ATOM 677 O O . ILE A 1 82 ? -4.816 19.453 17.656 1 94.62 82 ILE A O 1
ATOM 681 N N . GLN A 1 83 ? -6.262 20.922 16.859 1 90.25 83 GLN A N 1
ATOM 682 C CA . GLN A 1 83 ? -6.98 19.938 16.062 1 90.25 83 GLN A CA 1
ATOM 683 C C . GLN A 1 83 ? -6.078 19.328 14.992 1 90.25 83 GLN A C 1
ATOM 685 O O . GLN A 1 83 ? -6.098 18.109 14.766 1 90.25 83 GLN A O 1
ATOM 690 N N . GLN A 1 84 ? -5.352 20.172 14.328 1 88.56 84 GLN A N 1
ATOM 691 C CA . GLN A 1 84 ? -4.449 19.703 13.289 1 88.56 84 GLN A CA 1
ATOM 692 C C . GLN A 1 84 ? -3.395 18.75 13.859 1 88.56 84 GLN A C 1
ATOM 694 O O . GLN A 1 84 ? -3.078 17.734 13.258 1 88.56 84 GLN A O 1
ATOM 699 N N . ASN A 1 85 ? -2.855 19.125 14.977 1 89.12 85 ASN A N 1
ATOM 700 C CA . ASN A 1 85 ? -1.851 18.281 15.617 1 89.12 85 ASN A CA 1
ATOM 701 C C . ASN A 1 85 ? -2.438 16.953 16.062 1 89.12 85 ASN A C 1
ATOM 703 O O . ASN A 1 85 ? -1.794 15.906 15.906 1 89.12 85 ASN A O 1
ATOM 707 N N . SER A 1 86 ? -3.641 16.984 16.562 1 90.75 86 SER A N 1
ATOM 708 C CA . SER A 1 86 ? -4.312 15.742 16.953 1 90.75 86 SER A CA 1
ATOM 709 C C . SER A 1 86 ? -4.52 14.82 15.758 1 90.75 86 SER A C 1
ATOM 711 O O . SER A 1 86 ? -4.32 13.609 15.852 1 90.75 86 SER A O 1
ATOM 713 N N . THR A 1 87 ? -4.898 15.383 14.633 1 87 87 THR A N 1
ATOM 714 C CA . THR A 1 87 ? -5.109 14.625 13.414 1 87 87 THR A CA 1
ATOM 715 C C . THR A 1 87 ? -3.807 13.984 12.938 1 87 87 THR A C 1
ATOM 717 O O . THR A 1 87 ? -3.791 12.82 12.523 1 87 87 THR A O 1
ATOM 720 N N . LYS A 1 88 ? -2.789 14.711 13 1 87.06 88 LYS A N 1
ATOM 721 C CA . LYS A 1 88 ? -1.477 14.203 12.609 1 87.06 88 LYS A CA 1
ATOM 722 C C . LYS A 1 88 ? -1.051 13.031 13.484 1 87.06 88 LYS A C 1
ATOM 724 O O . LYS A 1 88 ? -0.572 12.016 12.977 1 87.06 88 LYS A O 1
ATOM 729 N N . VAL A 1 89 ? -1.182 13.211 14.75 1 90.94 89 VAL A N 1
ATOM 730 C CA . VAL A 1 89 ? -0.788 12.18 15.703 1 90.94 89 VAL A CA 1
ATOM 731 C C . VAL A 1 89 ? -1.616 10.922 15.469 1 90.94 89 VAL A C 1
ATOM 733 O O . VAL A 1 89 ? -1.078 9.812 15.445 1 90.94 89 VAL A O 1
ATOM 736 N N . GLN A 1 90 ? -2.891 11.148 15.242 1 91.88 90 GLN A N 1
ATOM 737 C CA . GLN A 1 90 ? -3.77 10.008 15 1 91.88 90 GLN A CA 1
ATOM 738 C C . GLN A 1 90 ? -3.391 9.289 13.711 1 91.88 90 GLN A C 1
ATOM 740 O O . GLN A 1 90 ? -3.395 8.062 13.656 1 91.88 90 GLN A O 1
ATOM 745 N N . MET A 1 91 ? -3.084 10.023 12.688 1 89.56 91 MET A N 1
ATOM 746 C CA . MET A 1 91 ? -2.641 9.438 11.43 1 89.56 91 MET A CA 1
ATOM 747 C C . MET A 1 91 ? -1.395 8.586 11.625 1 89.56 91 MET A C 1
ATOM 749 O O . MET A 1 91 ? -1.329 7.449 11.148 1 89.56 91 MET A O 1
ATOM 753 N N . GLU A 1 92 ? -0.461 9.117 12.305 1 92.12 92 GLU A N 1
ATOM 754 C CA . GLU A 1 92 ? 0.78 8.391 12.555 1 92.12 92 GLU A CA 1
ATOM 755 C C . GLU A 1 92 ? 0.521 7.105 13.336 1 92.12 92 GLU A C 1
ATOM 757 O O . GLU A 1 92 ? 1.113 6.066 13.047 1 92.12 92 GLU A O 1
ATOM 762 N N . LYS A 1 93 ? -0.322 7.223 14.32 1 95.25 93 LYS A N 1
ATOM 763 C CA . LYS A 1 93 ? -0.681 6.035 15.094 1 95.25 93 LYS A CA 1
ATOM 764 C C . LYS A 1 93 ? -1.335 4.98 14.203 1 95.25 93 LYS A C 1
ATOM 766 O O . LYS A 1 93 ? -0.988 3.799 14.281 1 95.25 93 LYS A O 1
ATOM 771 N N . ASN A 1 94 ? -2.246 5.441 13.383 1 94.25 94 ASN A N 1
ATOM 772 C CA . ASN A 1 94 ? -2.951 4.539 12.477 1 94.25 94 ASN A CA 1
ATOM 773 C C . ASN A 1 94 ? -1.99 3.857 11.508 1 94.25 94 ASN A C 1
ATOM 775 O O . ASN A 1 94 ? -2.055 2.641 11.312 1 94.25 94 ASN A O 1
ATOM 779 N N . VAL A 1 95 ? -1.157 4.617 10.93 1 95.62 95 VAL A N 1
ATOM 780 C CA . VAL A 1 95 ? -0.202 4.102 9.953 1 95.62 95 VAL A CA 1
ATOM 781 C C . VAL A 1 95 ? 0.734 3.1 10.625 1 95.62 95 VAL A C 1
ATOM 783 O O . VAL A 1 95 ? 0.963 2.006 10.109 1 95.62 95 VAL A O 1
ATOM 786 N N . THR A 1 96 ? 1.262 3.436 11.789 1 97.25 96 THR A N 1
ATOM 787 C CA . THR A 1 96 ? 2.174 2.57 12.531 1 97.25 96 THR A CA 1
ATOM 788 C C . THR A 1 96 ? 1.492 1.255 12.898 1 97.25 96 THR A C 1
ATOM 790 O O . THR A 1 96 ? 2.084 0.182 12.758 1 97.25 96 THR A O 1
ATOM 793 N N . GLN A 1 97 ? 0.303 1.399 13.32 1 97.5 97 GLN A N 1
ATOM 794 C CA . GLN A 1 97 ? -0.45 0.206 13.695 1 97.5 97 GLN A CA 1
ATOM 795 C C . GLN A 1 97 ? -0.675 -0.7 12.484 1 97.5 97 GLN A C 1
ATOM 797 O O . GLN A 1 97 ? -0.497 -1.917 12.57 1 97.5 97 GLN A O 1
ATOM 802 N N . LEU A 1 98 ? -1.082 -0.118 11.383 1 97.94 98 LEU A N 1
ATOM 803 C CA . LEU A 1 98 ? -1.315 -0.911 10.18 1 97.94 98 LEU A CA 1
ATOM 804 C C . LEU A 1 98 ? -0.041 -1.626 9.75 1 97.94 98 LEU A C 1
ATOM 806 O O . LEU A 1 98 ? -0.068 -2.822 9.445 1 97.94 98 LEU A O 1
ATOM 810 N N . ILE A 1 99 ? 1.052 -0.927 9.727 1 98.31 99 ILE A N 1
ATOM 811 C CA . ILE A 1 99 ? 2.336 -1.495 9.328 1 98.31 99 ILE A CA 1
ATOM 812 C C . ILE A 1 99 ? 2.67 -2.688 10.227 1 98.31 99 ILE A C 1
ATOM 814 O O . ILE A 1 99 ? 3.129 -3.725 9.742 1 98.31 99 ILE A O 1
ATOM 818 N N . SER A 1 100 ? 2.41 -2.57 11.461 1 97.88 100 SER A N 1
ATOM 819 C CA . SER A 1 100 ? 2.783 -3.604 12.422 1 97.88 100 SER A CA 1
ATOM 820 C C . SER A 1 100 ? 2.004 -4.891 12.18 1 97.88 100 SER A C 1
ATOM 822 O O . SER A 1 100 ? 2.424 -5.969 12.609 1 97.88 100 SER A O 1
ATOM 824 N N . GLN A 1 101 ? 0.889 -4.805 11.516 1 97.94 101 GLN A N 1
ATOM 825 C CA . GLN A 1 101 ? 0.023 -5.965 11.32 1 97.94 101 GLN A CA 1
ATOM 826 C C . GLN A 1 101 ? 0.307 -6.648 9.984 1 97.94 101 GLN A C 1
ATOM 828 O O . GLN A 1 101 ? -0.142 -7.77 9.75 1 97.94 101 GLN A O 1
ATOM 833 N N . LEU A 1 102 ? 1.045 -6.02 9.156 1 98.44 102 LEU A N 1
ATOM 834 C CA . LEU A 1 102 ? 1.174 -6.477 7.777 1 98.44 102 LEU A CA 1
ATOM 835 C C . LEU A 1 102 ? 1.87 -7.832 7.715 1 98.44 102 LEU A C 1
ATOM 837 O O . LEU A 1 102 ? 1.483 -8.695 6.926 1 98.44 102 LEU A O 1
ATOM 841 N N . SER A 1 103 ? 2.891 -8 8.531 1 97.94 103 SER A N 1
ATOM 842 C CA . SER A 1 103 ? 3.615 -9.266 8.516 1 97.94 103 SER A CA 1
ATOM 843 C C . SER A 1 103 ? 2.713 -10.43 8.914 1 97.94 103 SER A C 1
ATOM 845 O O . SER A 1 103 ? 2.732 -11.484 8.289 1 97.94 103 SER A O 1
ATOM 847 N N . LEU A 1 104 ? 1.964 -10.211 9.977 1 97.75 104 LEU A N 1
ATOM 848 C CA . LEU A 1 104 ? 1.032 -11.234 10.438 1 97.75 104 LEU A CA 1
ATOM 849 C C . LEU A 1 104 ? 0.012 -11.57 9.359 1 97.75 104 LEU A C 1
ATOM 851 O O . LEU A 1 104 ? -0.22 -12.742 9.062 1 97.75 104 LEU A O 1
ATOM 855 N N . VAL A 1 105 ? -0.605 -10.586 8.758 1 97.5 105 VAL A N 1
ATOM 856 C CA . VAL A 1 105 ? -1.653 -10.773 7.762 1 97.5 105 VAL A CA 1
ATOM 857 C C . VAL A 1 105 ? -1.067 -11.438 6.52 1 97.5 105 VAL A C 1
ATOM 859 O O . VAL A 1 105 ? -1.696 -12.32 5.922 1 97.5 105 VAL A O 1
ATOM 862 N N . ASN A 1 106 ? 0.147 -11.023 6.152 1 96.56 106 ASN A N 1
ATOM 863 C CA . ASN A 1 106 ? 0.819 -11.664 5.027 1 96.56 106 ASN A CA 1
ATOM 864 C C . ASN A 1 106 ? 1.015 -13.156 5.27 1 96.56 106 ASN A C 1
ATOM 866 O O . ASN A 1 106 ? 0.832 -13.969 4.363 1 96.56 106 ASN A O 1
ATOM 870 N N . SER A 1 107 ? 1.427 -13.5 6.449 1 97 107 SER A N 1
ATOM 871 C CA . SER A 1 107 ? 1.602 -14.906 6.805 1 97 107 SER A CA 1
ATOM 872 C C . SER A 1 107 ? 0.283 -15.664 6.715 1 97 107 SER A C 1
ATOM 874 O O . SER A 1 107 ? 0.251 -16.812 6.25 1 97 107 SER A O 1
ATOM 876 N N . GLN A 1 108 ? -0.81 -15.086 7.105 1 96.06 108 GLN A N 1
ATOM 877 C CA . GLN A 1 108 ? -2.125 -15.719 7.031 1 96.06 108 GLN A CA 1
ATOM 878 C C . GLN A 1 108 ? -2.549 -15.938 5.582 1 96.06 108 GLN A C 1
ATOM 880 O O . GLN A 1 108 ? -3.053 -17 5.234 1 96.06 108 GLN A O 1
ATOM 885 N N . ILE A 1 109 ? -2.311 -14.938 4.789 1 94.06 109 ILE A N 1
ATOM 886 C CA . ILE A 1 109 ? -2.633 -15.055 3.373 1 94.06 109 ILE A CA 1
ATOM 887 C C . ILE A 1 109 ? -1.802 -16.172 2.75 1 94.06 109 ILE A C 1
ATOM 889 O O . ILE A 1 109 ? -2.328 -17 2.004 1 94.06 109 ILE A O 1
ATOM 893 N N . SER A 1 110 ? -0.509 -16.141 3.096 1 92.56 110 SER A N 1
ATOM 894 C CA . SER A 1 110 ? 0.391 -17.156 2.555 1 92.56 110 SER A CA 1
ATOM 895 C C . SER A 1 110 ? -0.065 -18.562 2.938 1 92.56 110 SER A C 1
ATOM 897 O O . SER A 1 110 ? -0.04 -19.484 2.109 1 92.56 110 SER A O 1
ATOM 899 N N . LYS A 1 111 ? -0.514 -18.734 4.105 1 95.12 111 LYS A N 1
ATOM 900 C CA . LYS A 1 111 ? -0.996 -20.031 4.566 1 95.12 111 LYS A CA 1
ATOM 901 C C . LYS A 1 111 ? -2.225 -20.469 3.777 1 95.12 111 LYS A C 1
ATOM 903 O O . LYS A 1 111 ? -2.35 -21.641 3.42 1 95.12 111 LYS A O 1
ATOM 908 N N . ILE A 1 112 ? -3.1 -19.547 3.545 1 93.81 112 ILE A N 1
ATOM 909 C CA . ILE A 1 112 ? -4.293 -19.859 2.764 1 93.81 112 ILE A CA 1
ATOM 910 C C . ILE A 1 112 ? -3.896 -20.266 1.351 1 93.81 112 ILE A C 1
ATOM 912 O O . ILE A 1 112 ? -4.371 -21.281 0.84 1 93.81 112 ILE A O 1
ATOM 916 N N . LEU A 1 113 ? -2.943 -19.531 0.753 1 90.19 113 LEU A N 1
ATOM 917 C CA . LEU A 1 113 ? -2.568 -19.734 -0.642 1 90.19 113 LEU A CA 1
ATOM 918 C C . LEU A 1 113 ? -1.741 -21.016 -0.8 1 90.19 113 LEU A C 1
ATOM 920 O O . LEU A 1 113 ? -1.692 -21.594 -1.886 1 90.19 113 LEU A O 1
ATOM 924 N N . GLU A 1 114 ? -1.148 -21.469 0.256 1 91.5 114 GLU A N 1
ATOM 925 C CA . GLU A 1 114 ? -0.299 -22.641 0.202 1 91.5 114 GLU A CA 1
ATOM 926 C C . GLU A 1 114 ? -1.084 -23.906 0.562 1 91.5 114 GLU A C 1
ATOM 928 O O . GLU A 1 114 ? -0.584 -25.016 0.404 1 91.5 114 GLU A O 1
ATOM 933 N N . ASN A 1 115 ? -2.252 -23.672 0.991 1 93.81 115 ASN A N 1
ATOM 934 C CA . ASN A 1 115 ? -3.07 -24.812 1.371 1 93.81 115 ASN A CA 1
ATOM 935 C C . ASN A 1 115 ? -3.639 -25.531 0.147 1 93.81 115 ASN A C 1
ATOM 937 O O . ASN A 1 115 ? -4.66 -25.109 -0.399 1 93.81 115 ASN A O 1
ATOM 941 N N . GLY A 1 116 ? -3.055 -26.641 -0.218 1 94.56 116 GLY A N 1
ATOM 942 C CA . GLY A 1 116 ? -3.408 -27.391 -1.414 1 94.56 116 GLY A CA 1
ATOM 943 C C . GLY A 1 116 ? -4.73 -28.125 -1.29 1 94.56 116 GLY A C 1
ATOM 944 O O . GLY A 1 116 ? -5.25 -28.656 -2.277 1 94.56 116 GLY A O 1
ATOM 945 N N . SER A 1 117 ? -5.262 -28.188 -0.085 1 97.31 117 SER A N 1
ATOM 946 C CA . SER A 1 117 ? -6.555 -28.844 0.123 1 97.31 117 SER A CA 1
ATOM 947 C C . SER A 1 117 ? -7.703 -27.906 -0.25 1 97.31 117 SER A C 1
ATOM 949 O O . SER A 1 117 ? -8.852 -28.344 -0.363 1 97.31 117 SER A O 1
ATOM 951 N N . LEU A 1 118 ? -7.391 -26.656 -0.468 1 96.56 118 LEU A N 1
ATOM 952 C CA . LEU A 1 118 ? -8.398 -25.688 -0.866 1 96.56 118 LEU A CA 1
ATOM 953 C C . LEU A 1 118 ? -8.422 -25.516 -2.381 1 96.56 118 LEU A C 1
ATOM 955 O O . LEU A 1 118 ? -7.379 -25.625 -3.035 1 96.56 118 LEU A O 1
ATOM 959 N N . SER A 1 119 ? -9.641 -25.25 -2.855 1 94.75 119 SER A N 1
ATOM 960 C CA . SER A 1 119 ? -9.781 -24.797 -4.238 1 94.75 119 SER A CA 1
ATOM 961 C C . SER A 1 119 ? -9.484 -23.312 -4.375 1 94.75 119 SER A C 1
ATOM 963 O O . SER A 1 119 ? -9.391 -22.594 -3.373 1 94.75 119 SER A O 1
ATOM 965 N N . ILE A 1 120 ? -9.273 -22.922 -5.605 1 92.75 120 ILE A N 1
ATOM 966 C CA . ILE A 1 120 ? -9.07 -21.5 -5.863 1 92.75 120 ILE A CA 1
ATOM 967 C C . ILE A 1 120 ? -10.25 -20.703 -5.312 1 92.75 120 ILE A C 1
ATOM 969 O O . ILE A 1 120 ? -10.062 -19.656 -4.684 1 92.75 120 ILE A O 1
ATOM 973 N N . LYS A 1 121 ? -11.422 -21.156 -5.547 1 93.19 121 LYS A N 1
ATOM 974 C CA . LYS A 1 121 ? -12.633 -20.5 -5.051 1 93.19 121 LYS A CA 1
ATOM 975 C C . LYS A 1 121 ? -12.609 -20.406 -3.529 1 93.19 121 LYS A C 1
ATOM 977 O O . LYS A 1 121 ? -12.922 -19.344 -2.971 1 93.19 121 LYS A O 1
ATOM 982 N N . GLU A 1 122 ? -12.234 -21.453 -2.936 1 95.19 122 GLU A N 1
ATOM 983 C CA . GLU A 1 122 ? -12.188 -21.469 -1.478 1 95.19 122 GLU A CA 1
ATOM 984 C C . GLU A 1 122 ? -11.102 -20.547 -0.946 1 95.19 122 GLU A C 1
ATOM 986 O O . GLU A 1 122 ? -11.281 -19.891 0.081 1 95.19 122 GLU A O 1
ATOM 991 N N . GLN A 1 123 ? -9.969 -20.5 -1.594 1 93.31 123 GLN A N 1
ATOM 992 C CA . GLN A 1 123 ? -8.906 -19.578 -1.205 1 93.31 123 GLN A CA 1
ATOM 993 C C . GLN A 1 123 ? -9.375 -18.141 -1.293 1 93.31 123 GLN A C 1
ATOM 995 O O . GLN A 1 123 ? -9.133 -17.344 -0.381 1 93.31 123 GLN A O 1
ATOM 1000 N N . ARG A 1 124 ? -10.023 -17.844 -2.381 1 92.38 124 ARG A N 1
ATOM 1001 C CA . ARG A 1 124 ? -10.562 -16.5 -2.568 1 92.38 124 ARG A CA 1
ATOM 1002 C C . ARG A 1 124 ? -11.539 -16.141 -1.458 1 92.38 124 ARG A C 1
ATOM 1004 O O . ARG A 1 124 ? -11.477 -15.039 -0.897 1 92.38 124 ARG A O 1
ATOM 1011 N N . GLU A 1 125 ? -12.383 -17.031 -1.136 1 93.5 125 GLU A N 1
ATOM 1012 C CA . GLU A 1 125 ? -13.359 -16.812 -0.0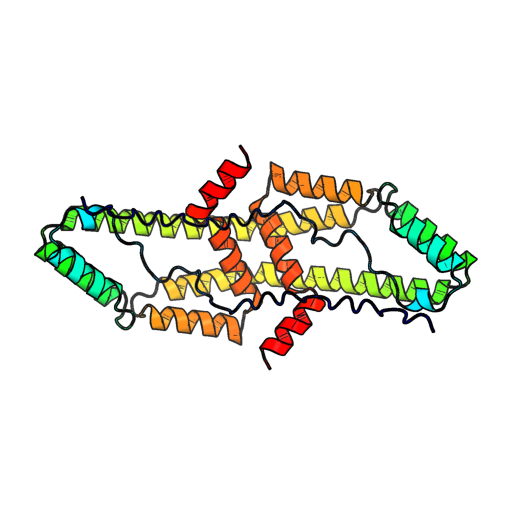75 1 93.5 125 GLU A CA 1
ATOM 1013 C C . GLU A 1 125 ? -12.68 -16.609 1.273 1 93.5 125 GLU A C 1
ATOM 1015 O O . GLU A 1 125 ? -13.062 -15.719 2.045 1 93.5 125 GLU A O 1
ATOM 1020 N N . ALA A 1 126 ? -11.711 -17.391 1.509 1 94.56 126 ALA A N 1
ATOM 1021 C CA . ALA A 1 126 ? -10.984 -17.281 2.771 1 94.56 126 ALA A CA 1
ATOM 1022 C C . ALA A 1 126 ? -10.281 -15.938 2.896 1 94.56 126 ALA A C 1
ATOM 1024 O O . ALA A 1 126 ? -10.328 -15.305 3.953 1 94.56 126 ALA A O 1
ATOM 1025 N N . VAL A 1 127 ? -9.688 -15.477 1.841 1 93.31 127 VAL A N 1
ATOM 1026 C CA . VAL A 1 127 ? -8.992 -14.195 1.846 1 93.31 127 VAL A CA 1
ATOM 1027 C C . VAL A 1 127 ? -10.008 -13.062 1.981 1 93.31 127 VAL A C 1
ATOM 1029 O O . VAL A 1 127 ? -9.766 -12.094 2.707 1 93.31 127 VAL A O 1
ATOM 1032 N N . ASN A 1 128 ? -11.125 -13.188 1.3 1 91.62 128 ASN A N 1
ATOM 1033 C CA . ASN A 1 128 ? -12.18 -12.188 1.396 1 91.62 128 ASN A CA 1
ATOM 1034 C C . ASN A 1 128 ? -12.719 -12.078 2.82 1 91.62 128 ASN A C 1
ATOM 1036 O O . ASN A 1 128 ? -13 -10.977 3.297 1 91.62 128 ASN A O 1
ATOM 1040 N N . GLU A 1 129 ? -12.828 -13.148 3.412 1 93.69 129 GLU A N 1
ATOM 1041 C CA . GLU A 1 129 ? -13.297 -13.141 4.797 1 93.69 129 GLU A CA 1
ATOM 1042 C C . GLU A 1 129 ? -12.305 -12.422 5.707 1 93.69 129 GLU A C 1
ATOM 1044 O O . GLU A 1 129 ? -12.703 -11.633 6.566 1 93.69 129 GLU A O 1
ATOM 1049 N N . LEU A 1 130 ? -11.039 -12.68 5.469 1 93.62 130 LEU A N 1
ATOM 1050 C CA . LEU A 1 130 ? -9.992 -11.992 6.227 1 93.62 130 LEU A CA 1
ATOM 1051 C C . LEU A 1 130 ? -10.07 -10.484 6.012 1 93.62 130 LEU A C 1
ATOM 1053 O O . LEU A 1 130 ? -9.938 -9.711 6.961 1 93.62 130 LEU A O 1
ATOM 1057 N N . ALA A 1 131 ? -10.305 -10.07 4.785 1 90.94 131 ALA A N 1
ATOM 1058 C CA . ALA A 1 131 ? -10.367 -8.664 4.414 1 90.94 131 ALA A CA 1
ATOM 1059 C C . ALA A 1 131 ? -11.594 -7.988 5.02 1 90.94 131 ALA A C 1
ATOM 1061 O O . ALA A 1 131 ? -11.5 -6.875 5.543 1 90.94 131 ALA A O 1
ATOM 1062 N N . GLU A 1 132 ? -12.648 -8.594 4.953 1 88.94 132 GLU A N 1
ATOM 1063 C CA . GLU A 1 132 ? -13.914 -7.996 5.367 1 88.94 132 GLU A CA 1
ATOM 1064 C C . GLU A 1 132 ? -14.047 -7.98 6.887 1 88.94 132 GLU A C 1
ATOM 1066 O O . GLU A 1 132 ? -14.531 -7.004 7.461 1 88.94 132 GLU A O 1
ATOM 1071 N N . GLN A 1 133 ? -13.547 -8.977 7.52 1 87.75 133 GLN A N 1
ATOM 1072 C CA . GLN A 1 133 ? -13.883 -9.141 8.93 1 87.75 133 GLN A CA 1
ATOM 1073 C C . GLN A 1 133 ? -12.758 -8.609 9.82 1 87.75 133 GLN A C 1
ATOM 1075 O O . GLN A 1 133 ? -13.008 -8.156 10.938 1 87.75 133 GLN A O 1
ATOM 1080 N N . GLN A 1 134 ? -11.609 -8.641 9.297 1 91.38 134 GLN A N 1
ATOM 1081 C CA . GLN A 1 134 ? -10.547 -8.438 10.281 1 91.38 134 GLN A CA 1
ATOM 1082 C C . GLN A 1 134 ? -9.547 -7.391 9.805 1 91.38 134 GLN A C 1
ATOM 1084 O O . GLN A 1 134 ? -9.148 -6.508 10.57 1 91.38 134 GLN A O 1
ATOM 1089 N N . TYR A 1 135 ? -9.125 -7.52 8.562 1 95.38 135 TYR A N 1
ATOM 1090 C CA . TYR A 1 135 ? -7.957 -6.746 8.164 1 95.38 13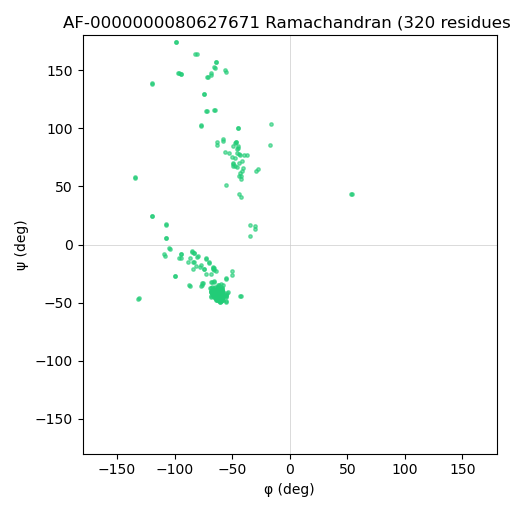5 TYR A CA 1
ATOM 1091 C C . TYR A 1 135 ? -8.18 -6.082 6.809 1 95.38 135 TYR A C 1
ATOM 1093 O O . TYR A 1 135 ? -7.391 -6.262 5.883 1 95.38 135 TYR A O 1
ATOM 1101 N N . PRO A 1 136 ? -9.203 -5.27 6.695 1 93.56 136 PRO A N 1
ATOM 1102 C CA . PRO A 1 136 ? -9.516 -4.711 5.379 1 93.56 136 PRO A CA 1
ATOM 1103 C C . PRO A 1 136 ? -8.391 -3.842 4.82 1 93.56 136 PRO A C 1
ATOM 1105 O O . PRO A 1 136 ? -8.023 -3.979 3.652 1 93.56 136 PRO A O 1
ATOM 1108 N N . LYS A 1 137 ? -7.793 -2.969 5.613 1 94.69 137 LYS A N 1
ATOM 1109 C CA . LYS A 1 137 ? -6.77 -2.057 5.109 1 94.69 137 LYS A CA 1
ATOM 1110 C C . LYS A 1 137 ? -5.445 -2.783 4.891 1 94.69 137 LYS A C 1
ATOM 1112 O O . LYS A 1 137 ? -4.719 -2.49 3.938 1 94.69 137 LYS A O 1
ATOM 1117 N N . GLU A 1 138 ? -5.219 -3.752 5.754 1 96.5 138 GLU A N 1
ATOM 1118 C CA . GLU A 1 138 ? -3.994 -4.539 5.625 1 96.5 138 GLU A CA 1
ATOM 1119 C C . GLU A 1 138 ? -3.99 -5.348 4.332 1 96.5 138 GLU A C 1
ATOM 1121 O O . GLU A 1 138 ? -2.984 -5.387 3.621 1 96.5 138 GLU A O 1
ATOM 1126 N N . ILE A 1 139 ? -5.105 -5.938 4.055 1 94.62 139 ILE A N 1
ATOM 1127 C CA . ILE A 1 139 ? -5.188 -6.758 2.852 1 94.62 139 ILE A CA 1
ATOM 1128 C C . ILE A 1 139 ? -5.102 -5.871 1.611 1 94.62 139 ILE A C 1
ATOM 1130 O O . ILE A 1 139 ? -4.41 -6.207 0.647 1 94.62 139 ILE A O 1
ATOM 1134 N N . SER A 1 140 ? -5.738 -4.75 1.651 1 92.5 140 SER A N 1
ATOM 1135 C CA . SER A 1 140 ? -5.621 -3.795 0.555 1 92.5 140 SER A CA 1
ATOM 1136 C C . SER A 1 140 ? -4.172 -3.371 0.343 1 92.5 140 SER A C 1
ATOM 1138 O O . SER A 1 140 ? -3.709 -3.279 -0.796 1 92.5 140 SER A O 1
ATOM 1140 N N . THR A 1 141 ? -3.516 -3.139 1.403 1 95.94 141 THR A N 1
ATOM 1141 C CA . THR A 1 141 ? -2.115 -2.734 1.334 1 95.94 141 THR A CA 1
ATOM 1142 C C . THR A 1 141 ? -1.257 -3.854 0.752 1 95.94 141 THR A C 1
ATOM 1144 O O . THR A 1 141 ? -0.418 -3.611 -0.119 1 95.94 141 THR A O 1
ATOM 1147 N N . LEU A 1 142 ? -1.455 -5.027 1.185 1 95.56 142 LEU A N 1
ATOM 1148 C CA . LEU A 1 142 ? -0.681 -6.164 0.701 1 95.56 142 LEU A CA 1
ATOM 1149 C C . LEU A 1 142 ? -0.925 -6.395 -0.787 1 95.56 142 LEU A C 1
ATOM 1151 O O . LEU A 1 142 ? -0 -6.742 -1.525 1 95.56 142 LEU A O 1
ATOM 1155 N N . LEU A 1 143 ? -2.141 -6.258 -1.215 1 90.19 143 LEU A N 1
ATOM 1156 C CA . LEU A 1 143 ? -2.445 -6.363 -2.639 1 90.19 143 LEU A CA 1
ATOM 1157 C C . LEU A 1 143 ? -1.708 -5.289 -3.434 1 90.19 143 LEU A C 1
ATOM 1159 O O . LEU A 1 143 ? -1.163 -5.57 -4.504 1 90.19 143 LEU A O 1
ATOM 1163 N N . PHE A 1 144 ? -1.729 -4.113 -2.906 1 91.5 144 PHE A N 1
ATOM 1164 C CA . PHE A 1 144 ? -1.002 -3.02 -3.541 1 91.5 144 PHE A CA 1
ATOM 1165 C C . PHE A 1 144 ? 0.481 -3.35 -3.656 1 91.5 144 PHE A C 1
ATOM 1167 O O . PHE A 1 144 ? 1.085 -3.16 -4.715 1 91.5 144 PHE A O 1
ATOM 1174 N N . ILE A 1 145 ? 1.068 -3.846 -2.602 1 94.75 145 ILE A N 1
ATOM 1175 C CA . ILE A 1 145 ? 2.486 -4.191 -2.584 1 94.75 145 ILE A CA 1
ATOM 1176 C C . ILE A 1 145 ? 2.775 -5.234 -3.662 1 94.75 145 ILE A C 1
ATOM 1178 O O . ILE A 1 145 ? 3.756 -5.117 -4.402 1 94.75 145 ILE A O 1
ATOM 1182 N N . ARG A 1 146 ? 1.986 -6.227 -3.75 1 90.06 146 ARG A N 1
ATOM 1183 C CA . ARG A 1 146 ? 2.207 -7.297 -4.719 1 90.06 146 ARG A CA 1
ATOM 1184 C C . ARG A 1 146 ? 2.148 -6.766 -6.145 1 90.06 146 ARG A C 1
ATOM 1186 O O . ARG A 1 146 ? 2.893 -7.223 -7.016 1 90.06 146 ARG A O 1
ATOM 1193 N N . LEU A 1 147 ? 1.312 -5.824 -6.312 1 88.75 147 LEU A N 1
ATOM 1194 C CA . LEU A 1 147 ? 1.204 -5.207 -7.629 1 88.75 147 LEU A CA 1
ATOM 1195 C C . LEU A 1 147 ? 2.492 -4.477 -7.996 1 88.75 147 LEU A C 1
ATOM 1197 O O . LEU A 1 147 ? 2.857 -4.402 -9.172 1 88.75 147 LEU A O 1
ATOM 1201 N N . LEU A 1 148 ? 3.119 -3.973 -7.027 1 88.94 148 LEU A N 1
ATOM 1202 C CA . LEU A 1 148 ? 4.359 -3.242 -7.27 1 88.94 148 LEU A CA 1
ATOM 1203 C C . LEU A 1 148 ? 5.434 -4.168 -7.828 1 88.94 148 LEU A C 1
ATOM 1205 O O . LEU A 1 148 ? 6.406 -3.705 -8.43 1 88.94 148 LEU A O 1
ATOM 1209 N N . PHE A 1 149 ? 5.328 -5.477 -7.605 1 86.62 149 PHE A N 1
ATOM 1210 C CA . PHE A 1 149 ? 6.352 -6.426 -8.031 1 86.62 149 PHE A CA 1
ATOM 1211 C C . PHE A 1 149 ? 5.898 -7.191 -9.266 1 86.62 149 PHE A C 1
ATOM 1213 O O . PHE A 1 149 ? 6.621 -8.055 -9.766 1 86.62 149 PHE A O 1
ATOM 1220 N N . ASN A 1 150 ? 4.719 -6.949 -9.664 1 72.5 150 ASN A N 1
ATOM 1221 C CA . ASN A 1 150 ? 4.254 -7.637 -10.867 1 72.5 150 ASN A CA 1
ATOM 1222 C C . ASN A 1 150 ? 5.043 -7.211 -12.102 1 72.5 150 ASN A C 1
ATOM 1224 O O . ASN A 1 150 ? 5.23 -6.016 -12.336 1 72.5 150 ASN A O 1
ATOM 1228 N N . PRO A 1 151 ? 5.75 -8.266 -12.609 1 59.81 151 PRO A N 1
ATOM 1229 C CA . PRO A 1 151 ? 6.625 -7.996 -13.758 1 59.81 151 PRO A CA 1
ATOM 1230 C C . PRO A 1 151 ? 5.977 -7.082 -14.789 1 59.81 151 PRO A C 1
ATOM 1232 O O . PRO A 1 151 ? 6.66 -6.27 -15.422 1 59.81 151 PRO A O 1
ATOM 1235 N N . GLN A 1 152 ? 4.773 -7.352 -15.078 1 52.88 152 GLN A N 1
ATOM 1236 C CA . GLN A 1 152 ? 4.199 -6.465 -16.078 1 52.88 152 GLN A CA 1
ATOM 1237 C C . GLN A 1 152 ? 4.305 -5.004 -15.656 1 52.88 152 GLN A C 1
ATOM 1239 O O . GLN A 1 152 ? 4.48 -4.117 -16.5 1 52.88 152 GLN A O 1
ATOM 1244 N N . ASP A 1 153 ? 4.285 -4.883 -14.438 1 46.84 153 ASP A N 1
ATOM 1245 C CA . ASP A 1 153 ? 4.422 -3.527 -13.914 1 46.84 153 ASP A CA 1
ATOM 1246 C C . ASP A 1 153 ? 5.895 -3.146 -13.766 1 46.84 153 ASP A C 1
ATOM 1248 O O . ASP A 1 153 ? 6.254 -1.975 -13.898 1 46.84 153 ASP A O 1
ATOM 1252 N N . GLU A 1 154 ? 6.758 -4.117 -13.398 1 47.28 154 GLU A N 1
ATOM 1253 C CA . GLU A 1 154 ? 8.18 -3.814 -13.336 1 47.28 154 GLU A CA 1
ATOM 1254 C C . GLU A 1 154 ? 8.68 -3.238 -14.656 1 47.28 154 GLU A C 1
ATOM 1256 O O . GLU A 1 154 ? 9.531 -2.342 -14.664 1 47.28 154 GLU A O 1
ATOM 1261 N N . ILE A 1 155 ? 8.227 -3.803 -15.633 1 42.03 155 ILE A N 1
ATOM 1262 C CA . ILE A 1 155 ? 8.641 -3.273 -16.938 1 42.03 155 ILE A CA 1
ATOM 1263 C C . ILE A 1 155 ? 8.172 -1.825 -17.062 1 42.03 155 ILE A C 1
ATOM 1265 O O . ILE A 1 155 ? 8.922 -0.967 -17.547 1 42.03 155 ILE A O 1
ATOM 1269 N N . SER A 1 156 ? 7.086 -1.674 -16.656 1 38.62 156 SER A N 1
ATOM 1270 C CA . SER A 1 156 ? 6.57 -0.315 -16.781 1 38.62 156 SER A CA 1
ATOM 1271 C C . SER A 1 156 ? 7.312 0.648 -15.867 1 38.62 156 SER A C 1
ATOM 1273 O O . SER A 1 156 ? 7.586 1.788 -16.25 1 38.62 156 SER A O 1
ATOM 1275 N N . ASN A 1 157 ? 7.621 0.147 -14.758 1 39.41 157 ASN A N 1
ATOM 1276 C CA . ASN A 1 157 ? 8.359 1.018 -13.844 1 39.41 157 ASN A CA 1
ATOM 1277 C C . ASN A 1 157 ? 9.758 1.322 -14.367 1 39.41 157 ASN A C 1
ATOM 1279 O O . ASN A 1 157 ? 10.312 2.389 -14.094 1 39.41 157 ASN A O 1
ATOM 1283 N N . LYS A 1 158 ? 10.438 0.367 -15.016 1 45.5 158 LYS A N 1
ATOM 1284 C CA . LYS A 1 158 ? 11.75 0.598 -15.609 1 45.5 158 LYS A CA 1
ATOM 1285 C C . LYS A 1 158 ? 11.664 1.579 -16.781 1 45.5 158 LYS A C 1
ATOM 1287 O O . LYS A 1 158 ? 12.586 2.367 -17 1 45.5 158 LYS A O 1
ATOM 1292 N N . LYS A 1 159 ? 10.68 1.474 -17.5 1 38.84 159 LYS A N 1
ATOM 1293 C CA . LYS A 1 159 ? 10.648 2.371 -18.656 1 38.84 159 LYS A CA 1
ATOM 1294 C C . LYS A 1 159 ? 10.359 3.807 -18.234 1 38.84 159 LYS A C 1
ATOM 1296 O O . LYS A 1 159 ? 10.609 4.75 -18.984 1 38.84 159 LYS A O 1
ATOM 1301 N N . SER A 1 160 ? 9.727 3.914 -17.141 1 33.78 160 SER A N 1
ATOM 1302 C CA . SER A 1 160 ? 9.438 5.277 -16.719 1 33.78 160 SER A CA 1
ATOM 1303 C C . SER A 1 160 ? 10.68 5.938 -16.109 1 33.78 160 SER A C 1
ATOM 1305 O O . SER A 1 160 ? 10.688 7.148 -15.883 1 33.78 160 SER A O 1
ATOM 1307 N N . ILE A 1 161 ? 11.586 5.129 -15.727 1 31.06 161 ILE A N 1
ATOM 1308 C CA . ILE A 1 161 ? 12.852 5.684 -15.25 1 31.06 161 ILE A CA 1
ATOM 1309 C C . ILE A 1 161 ? 13.789 5.922 -16.422 1 31.06 161 ILE A C 1
ATOM 1311 O O . ILE A 1 161 ? 14.828 6.566 -16.281 1 31.06 161 ILE A O 1
ATOM 1315 N N . VAL A 1 162 ? 13.469 5.406 -17.578 1 27.38 162 VAL A N 1
ATOM 1316 C CA . VAL A 1 162 ? 14.359 5.77 -18.688 1 27.38 162 VAL A CA 1
ATOM 1317 C C . VAL A 1 162 ? 13.805 6.988 -19.422 1 27.38 162 VAL A C 1
ATOM 1319 O O . VAL A 1 162 ? 12.594 7.102 -19.625 1 27.38 162 VAL A O 1
ATOM 1322 N N . MET B 1 1 ? -32.219 39.5 -12.703 1 24.59 1 MET B N 1
ATOM 1323 C CA . MET B 1 1 ? -32.438 38.25 -11.984 1 24.59 1 MET B CA 1
ATOM 1324 C C . MET B 1 1 ? -31.312 37.25 -12.242 1 24.59 1 MET B C 1
ATOM 1326 O O . MET B 1 1 ? -31.234 36.656 -13.305 1 24.59 1 MET B O 1
ATOM 1330 N N . ASN B 1 2 ? -30.047 37.625 -12 1 30.16 2 ASN B N 1
ATOM 1331 C CA . ASN B 1 2 ? -28.734 37.062 -12.266 1 30.16 2 ASN B CA 1
ATOM 1332 C C . ASN B 1 2 ? -28.531 35.719 -11.531 1 30.16 2 ASN B C 1
ATOM 1334 O O . ASN B 1 2 ? -28.578 35.688 -10.297 1 30.16 2 ASN B O 1
ATOM 1338 N N . HIS B 1 3 ? -28.938 34.594 -12.18 1 26.84 3 HIS B N 1
ATOM 1339 C CA . HIS B 1 3 ? -28.875 33.219 -11.719 1 26.84 3 HIS B CA 1
ATOM 1340 C C . HIS B 1 3 ? -27.438 32.844 -11.359 1 26.84 3 HIS B C 1
ATOM 1342 O O . HIS B 1 3 ? -26.531 32.938 -12.188 1 26.84 3 HIS B O 1
ATOM 1348 N N . LEU B 1 4 ? -26.969 33.25 -10.18 1 25.73 4 LEU B N 1
ATOM 1349 C CA . LEU B 1 4 ? -25.734 32.75 -9.578 1 25.73 4 LEU B CA 1
ATOM 1350 C C . LEU B 1 4 ? -25.641 31.234 -9.672 1 25.73 4 LEU B C 1
ATOM 1352 O O . LEU B 1 4 ? -26.469 30.531 -9.102 1 25.73 4 LEU B O 1
ATOM 1356 N N . TYR B 1 5 ? -25.203 30.766 -10.82 1 24.55 5 TYR B N 1
ATOM 1357 C CA . TYR B 1 5 ? -24.906 29.359 -11.062 1 24.55 5 TYR B CA 1
ATOM 1358 C C . TYR B 1 5 ? -24.016 28.781 -9.961 1 24.55 5 TYR B C 1
ATOM 1360 O O . TYR B 1 5 ? -22.922 29.297 -9.703 1 24.55 5 TYR B O 1
ATOM 1368 N N . LEU B 1 6 ? -24.594 28.328 -8.859 1 23.53 6 LEU B N 1
ATOM 1369 C CA . LEU B 1 6 ? -24 27.5 -7.816 1 23.53 6 LEU B CA 1
ATOM 1370 C C . LEU B 1 6 ? -23.172 26.375 -8.422 1 23.53 6 LEU B C 1
ATOM 1372 O O . LEU B 1 6 ? -23.719 25.5 -9.109 1 23.53 6 LEU B O 1
ATOM 1376 N N . VAL B 1 7 ? -22 26.719 -8.859 1 23.59 7 VAL B N 1
ATOM 1377 C CA . VAL B 1 7 ? -21.031 25.703 -9.273 1 23.59 7 VAL B CA 1
ATOM 1378 C C . VAL B 1 7 ? -20.906 24.641 -8.188 1 23.59 7 VAL B C 1
ATOM 1380 O O . VAL B 1 7 ? -20.453 24.906 -7.074 1 23.59 7 VAL B O 1
ATOM 1383 N N . PHE B 1 8 ? -21.906 23.766 -8.102 1 24.03 8 PHE B N 1
ATOM 1384 C CA . PHE B 1 8 ? -21.828 22.531 -7.344 1 24.03 8 PHE B CA 1
ATOM 1385 C C . PHE B 1 8 ? -20.562 21.766 -7.691 1 24.03 8 PHE B C 1
ATOM 1387 O O . PHE B 1 8 ? -20.391 21.312 -8.828 1 24.03 8 PHE B O 1
ATOM 1394 N N . ILE B 1 9 ? -19.5 22.312 -7.266 1 25.17 9 ILE B N 1
ATOM 1395 C CA . ILE B 1 9 ? -18.297 21.469 -7.305 1 25.17 9 ILE B CA 1
ATOM 1396 C C . ILE B 1 9 ? -18.625 20.094 -6.711 1 25.17 9 ILE B C 1
ATOM 1398 O O . ILE B 1 9 ? -18.859 19.969 -5.512 1 25.17 9 ILE B O 1
ATOM 1402 N N . LEU B 1 10 ? -19.453 19.375 -7.402 1 24.73 10 LEU B N 1
ATOM 1403 C CA . LEU B 1 10 ? -19.594 17.969 -7.059 1 24.73 10 LEU B CA 1
ATOM 1404 C C . LEU B 1 10 ? -18.234 17.297 -6.875 1 24.73 10 LEU B C 1
ATOM 1406 O O . LEU B 1 10 ? -17.406 17.328 -7.785 1 24.73 10 LEU B O 1
ATOM 1410 N N . PRO B 1 11 ? -17.734 17.359 -5.691 1 26.34 11 PRO B N 1
ATOM 1411 C CA . PRO B 1 11 ? -16.547 16.531 -5.488 1 26.34 11 PRO B CA 1
ATOM 1412 C C . PRO B 1 11 ? -16.703 15.125 -6.074 1 26.34 11 PRO B C 1
ATOM 1414 O O . PRO B 1 11 ? -17.688 14.445 -5.801 1 26.34 11 PRO B O 1
ATOM 1417 N N . ALA B 1 12 ? -16.406 15.016 -7.371 1 24.77 12 ALA B N 1
ATOM 1418 C CA . ALA B 1 12 ? -16.234 13.664 -7.895 1 24.77 12 ALA B CA 1
ATOM 1419 C C . ALA B 1 12 ? -15.453 12.789 -6.922 1 24.77 12 ALA B C 1
ATOM 1421 O O . ALA B 1 12 ? -14.258 13.016 -6.707 1 24.77 12 ALA B O 1
ATOM 1422 N N . VAL B 1 13 ? -16.062 12.625 -5.82 1 25.86 13 VAL B N 1
ATOM 1423 C CA . VAL B 1 13 ? -15.539 11.562 -4.969 1 25.86 13 VAL B CA 1
ATOM 1424 C C . VAL B 1 13 ? -15.18 10.352 -5.824 1 25.86 13 VAL B C 1
ATOM 1426 O O . VAL B 1 13 ? -16.047 9.742 -6.453 1 25.86 13 VAL B O 1
ATOM 1429 N N . LEU B 1 14 ? -14.133 10.508 -6.551 1 24.89 14 LEU B N 1
ATOM 1430 C CA . LEU B 1 14 ? -13.602 9.25 -7.074 1 24.89 14 LEU B CA 1
ATOM 1431 C C . LEU B 1 14 ? -13.586 8.172 -5.992 1 24.89 14 LEU B C 1
ATOM 1433 O O . LEU B 1 14 ? -12.766 8.219 -5.078 1 24.89 14 LEU B O 1
ATOM 1437 N N . ALA B 1 15 ? -14.734 7.906 -5.488 1 25.95 15 ALA B N 1
ATOM 1438 C CA . ALA B 1 15 ? -14.812 6.637 -4.766 1 25.95 15 ALA B CA 1
ATOM 1439 C C . ALA B 1 15 ? -13.969 5.566 -5.449 1 25.95 15 ALA B C 1
ATOM 1441 O O . ALA B 1 15 ? -14.219 5.207 -6.602 1 25.95 15 ALA B O 1
ATOM 1442 N N . VAL B 1 16 ? -12.734 5.699 -5.23 1 27.31 16 VAL B N 1
ATOM 1443 C CA . VAL B 1 16 ? -12.078 4.445 -5.578 1 27.31 16 VAL B CA 1
ATOM 1444 C C . VAL B 1 16 ? -12.906 3.268 -5.07 1 27.31 16 VAL B C 1
ATOM 1446 O O . VAL B 1 16 ? -13.008 3.043 -3.863 1 27.31 16 VAL B O 1
ATOM 1449 N N . GLN B 1 17 ? -14.125 3.178 -5.441 1 27.8 17 GLN B N 1
ATOM 1450 C CA . GLN B 1 17 ? -14.703 1.846 -5.301 1 27.8 17 GLN B CA 1
ATOM 1451 C C . GLN B 1 17 ? -13.625 0.767 -5.395 1 27.8 17 GLN B C 1
ATOM 1453 O O . GLN B 1 17 ? -13.086 0.512 -6.477 1 27.8 17 GLN B O 1
ATOM 1458 N N . LEU B 1 18 ? -12.766 0.822 -4.402 1 29.19 18 LEU B N 1
ATOM 1459 C CA . LEU B 1 18 ? -12.047 -0.448 -4.348 1 29.19 18 LEU B CA 1
ATOM 1460 C C . LEU B 1 18 ? -13 -1.62 -4.555 1 29.19 18 LEU B C 1
ATOM 1462 O O . LEU B 1 18 ? -13.75 -1.988 -3.645 1 29.19 18 LEU B O 1
ATOM 1466 N N . HIS B 1 19 ? -13.93 -1.556 -5.441 1 28.75 19 HIS B N 1
ATOM 1467 C CA . HIS B 1 19 ? -14.406 -2.891 -5.785 1 28.75 19 HIS B CA 1
ATOM 1468 C C . HIS B 1 19 ? -13.43 -3.963 -5.312 1 28.75 19 HIS B C 1
ATOM 1470 O O . HIS B 1 19 ? -12.211 -3.805 -5.449 1 28.75 19 HIS B O 1
ATOM 1476 N N . ASN B 1 20 ? -13.773 -4.645 -4.215 1 34.53 20 ASN B N 1
ATOM 1477 C CA . ASN B 1 20 ? -13.133 -5.77 -3.545 1 34.53 20 ASN B CA 1
ATOM 1478 C C . ASN B 1 20 ? -12.375 -6.648 -4.531 1 34.53 20 ASN B C 1
ATOM 1480 O O . ASN B 1 20 ? -12.906 -7.652 -5.012 1 34.53 20 ASN B O 1
ATOM 1484 N N . HIS B 1 21 ? -12.125 -6.195 -5.633 1 32.44 21 HIS B N 1
ATOM 1485 C CA . HIS B 1 21 ? -11.359 -7.086 -6.492 1 32.44 21 HIS B CA 1
ATOM 1486 C C . HIS B 1 21 ? -10.062 -7.523 -5.816 1 32.44 21 HIS B C 1
ATOM 1488 O O . HIS B 1 21 ? -9.039 -6.84 -5.926 1 32.44 21 HIS B O 1
ATOM 1494 N N . VAL B 1 22 ? -10.148 -7.988 -4.641 1 40.97 22 VAL B N 1
ATOM 1495 C CA . VAL B 1 22 ? -9.008 -8.812 -4.258 1 40.97 22 VAL B CA 1
ATOM 1496 C C . VAL B 1 22 ? -8.492 -9.578 -5.473 1 40.97 22 VAL B C 1
ATOM 1498 O O . VAL B 1 22 ? -7.992 -10.703 -5.34 1 40.97 22 VAL B O 1
ATOM 1501 N N . GLY B 1 23 ? -9.07 -9.227 -6.621 1 38.94 23 GLY B N 1
ATOM 1502 C CA . GLY B 1 23 ? -8.781 -9.922 -7.863 1 38.94 23 GLY B CA 1
ATOM 1503 C C . GLY B 1 23 ? -7.297 -10.062 -8.141 1 38.94 23 GLY B C 1
ATOM 1504 O O . GLY B 1 23 ? -6.891 -10.812 -9.023 1 38.94 23 GLY B O 1
ATOM 1505 N N . PHE B 1 24 ? -6.512 -9.164 -7.516 1 46.56 24 PHE B N 1
ATOM 1506 C CA . PHE B 1 24 ? -5.172 -9.211 -8.094 1 46.56 24 PHE B CA 1
ATOM 1507 C C . PHE B 1 24 ? -4.352 -10.328 -7.457 1 46.56 24 PHE B C 1
ATOM 1509 O O . PHE B 1 24 ? -3.244 -10.633 -7.91 1 46.56 24 PHE B O 1
ATOM 1516 N N . ILE B 1 25 ? -4.691 -10.844 -6.23 1 48.16 25 ILE B N 1
ATOM 1517 C CA . ILE B 1 25 ? -3.994 -12.094 -5.945 1 48.16 25 ILE B CA 1
ATOM 1518 C C . ILE B 1 25 ? -4.301 -13.109 -7.039 1 48.16 25 ILE B C 1
ATOM 1520 O O . ILE B 1 25 ? -5.465 -13.438 -7.289 1 48.16 25 ILE B O 1
ATOM 1524 N N . ARG B 1 26 ? -3.459 -13.039 -8.031 1 52.88 26 ARG B N 1
ATOM 1525 C CA . ARG B 1 26 ? -3.656 -13.969 -9.141 1 52.88 26 ARG B CA 1
ATOM 1526 C C . ARG B 1 26 ? -3.939 -15.375 -8.625 1 52.88 26 ARG B C 1
ATOM 1528 O O . ARG B 1 26 ? -3.072 -16 -8.016 1 52.88 26 ARG B O 1
ATOM 1535 N N . PHE B 1 27 ? -5.184 -15.672 -8.641 1 55.94 27 PHE B N 1
ATOM 1536 C CA . PHE B 1 27 ? -5.629 -17 -8.242 1 55.94 27 PHE B CA 1
ATOM 1537 C C . PHE B 1 27 ? -5.5 -17.984 -9.406 1 55.94 27 PHE B C 1
ATOM 1539 O O . PHE B 1 27 ? -5.52 -19.203 -9.203 1 55.94 27 PHE B O 1
ATOM 1546 N N . THR B 1 28 ? -5.133 -17.203 -10.539 1 60.84 28 THR B N 1
ATOM 1547 C CA . THR B 1 28 ? -5.008 -18.156 -11.641 1 60.84 28 THR B CA 1
ATOM 1548 C C . THR B 1 28 ? -3.594 -18.141 -12.211 1 60.84 28 THR B C 1
ATOM 1550 O O . THR B 1 28 ? -2.967 -17.078 -12.305 1 60.84 28 THR B O 1
ATOM 1553 N N . GLN B 1 29 ? -3.123 -19.312 -12.484 1 71.38 29 GLN B N 1
ATOM 1554 C CA . GLN B 1 29 ? -1.802 -19.5 -13.07 1 71.38 29 GLN B CA 1
ATOM 1555 C C . GLN B 1 29 ? -1.786 -19.062 -14.531 1 71.38 29 GLN B C 1
ATOM 1557 O O . GLN B 1 29 ? -2.766 -19.25 -15.258 1 71.38 29 GLN B O 1
ATOM 1562 N N . PRO B 1 30 ? -0.716 -18.516 -14.914 1 76 30 PRO B N 1
ATOM 1563 C CA . PRO B 1 30 ? -0.584 -18.203 -16.344 1 76 30 PRO B CA 1
ATOM 1564 C C . PRO B 1 30 ? -0.556 -19.453 -17.219 1 76 30 PRO B C 1
ATOM 1566 O O . PRO B 1 30 ? -0.168 -20.531 -16.766 1 76 30 PRO B O 1
ATOM 1569 N N . VAL B 1 31 ? -1.021 -19.203 -18.406 1 85.19 31 VAL B N 1
ATOM 1570 C CA . VAL B 1 31 ? -0.972 -20.281 -19.391 1 85.19 31 VAL B CA 1
ATOM 1571 C C . VAL B 1 31 ? 0.461 -20.469 -19.891 1 85.19 31 VAL B C 1
ATOM 1573 O O . VAL B 1 31 ? 1.118 -19.5 -20.281 1 85.19 31 VAL B O 1
ATOM 1576 N N . PRO B 1 32 ? 0.858 -21.734 -19.828 1 91 32 PRO B N 1
ATOM 1577 C CA . PRO B 1 32 ? 2.24 -21.953 -20.266 1 91 32 PRO B CA 1
ATOM 1578 C C . PRO B 1 32 ? 2.43 -21.719 -21.766 1 91 32 PRO B C 1
ATOM 1580 O O . PRO B 1 32 ? 1.562 -22.078 -22.562 1 91 32 PRO B O 1
ATOM 1583 N N . ASP B 1 33 ? 3.613 -21.203 -22.141 1 89.06 33 ASP B N 1
ATOM 1584 C CA . ASP B 1 33 ? 3.926 -20.891 -23.531 1 89.06 33 ASP B CA 1
ATOM 1585 C C . ASP B 1 33 ? 4.02 -22.156 -24.359 1 89.06 33 ASP B C 1
ATOM 1587 O O . ASP B 1 33 ? 3.629 -22.172 -25.531 1 89.06 33 ASP B O 1
ATOM 1591 N N . PHE B 1 34 ? 4.441 -23.219 -23.828 1 94.19 34 PHE B N 1
ATOM 1592 C CA . PHE B 1 34 ? 4.691 -24.438 -24.578 1 94.19 34 PHE B CA 1
ATOM 1593 C C . PHE B 1 34 ? 3.383 -25.062 -25.047 1 94.19 34 PHE B C 1
ATOM 1595 O O . PHE B 1 34 ? 3.385 -25.953 -25.891 1 94.19 34 PHE B O 1
ATOM 1602 N N . LEU B 1 35 ? 2.256 -24.625 -24.469 1 95.19 35 LEU B N 1
ATOM 1603 C CA . LEU B 1 35 ? 0.958 -25.203 -24.812 1 95.19 35 LEU B CA 1
ATOM 1604 C C . LEU B 1 35 ? 0.667 -25.031 -26.297 1 95.19 35 LEU B C 1
ATOM 1606 O O . LEU B 1 35 ? 0.059 -25.906 -26.906 1 95.19 35 LEU B O 1
ATOM 1610 N N . SER B 1 36 ? 1.136 -23.922 -26.797 1 92.56 36 SER B N 1
ATOM 1611 C CA . SER B 1 36 ? 0.841 -23.594 -28.188 1 92.56 36 SER B CA 1
ATOM 1612 C C . SER B 1 36 ? 1.497 -24.578 -29.156 1 92.56 36 SER B C 1
ATOM 1614 O O . SER B 1 36 ? 1.12 -24.656 -30.312 1 92.56 36 SER B O 1
ATOM 1616 N N . THR B 1 37 ? 2.51 -25.297 -28.719 1 94.75 37 THR B N 1
ATOM 1617 C CA . THR B 1 37 ? 3.236 -26.234 -29.562 1 94.75 37 THR B CA 1
ATOM 1618 C C . THR B 1 37 ? 2.537 -27.594 -29.594 1 94.75 37 THR B C 1
ATOM 1620 O O . THR B 1 37 ? 2.9 -28.453 -30.391 1 94.75 37 THR B O 1
ATOM 1623 N N . LEU B 1 38 ? 1.487 -27.781 -28.797 1 97 38 LEU B N 1
ATOM 1624 C CA . LEU B 1 38 ? 0.794 -29.062 -28.703 1 97 38 LEU B CA 1
ATOM 1625 C C . LEU B 1 38 ? -0.463 -29.078 -29.562 1 97 38 LEU B C 1
ATOM 1627 O O . LEU B 1 38 ? -0.8 -28.062 -30.188 1 97 38 LEU B O 1
ATOM 1631 N N . SER B 1 39 ? -1.099 -30.266 -29.625 1 96.56 39 SER B N 1
ATOM 1632 C CA . SER B 1 39 ? -2.328 -30.406 -30.391 1 96.56 39 SER B CA 1
ATOM 1633 C C . SER B 1 39 ? -3.449 -29.547 -29.812 1 96.56 39 SER B C 1
ATOM 1635 O O . SER B 1 39 ? -3.424 -29.219 -28.625 1 96.56 39 SER B O 1
ATOM 1637 N N . LEU B 1 40 ? -4.438 -29.188 -30.594 1 96.75 40 LEU B N 1
ATOM 1638 C CA . LEU B 1 40 ? -5.586 -28.406 -30.141 1 96.75 40 LEU B CA 1
ATOM 1639 C C . LEU B 1 40 ? -6.324 -29.141 -29.016 1 96.75 40 LEU B C 1
ATOM 1641 O O . LEU B 1 40 ? -6.824 -28.5 -28.094 1 96.75 40 LEU B O 1
ATOM 1645 N N . LYS B 1 41 ? -6.406 -30.406 -29.188 1 97.25 41 LYS B N 1
ATOM 1646 C CA . LYS B 1 41 ? -7.051 -31.188 -28.125 1 97.25 41 LYS B CA 1
ATOM 1647 C C . LYS B 1 41 ? -6.301 -31.047 -26.812 1 97.25 41 LYS B C 1
ATOM 1649 O O . LYS B 1 41 ? -6.914 -30.922 -25.75 1 97.25 41 LYS B O 1
ATOM 1654 N N . ALA B 1 42 ? -4.98 -31.172 -26.844 1 97.62 42 ALA B N 1
ATOM 1655 C CA . ALA B 1 42 ? -4.156 -30.984 -25.656 1 97.62 42 ALA B CA 1
ATOM 1656 C C . ALA B 1 42 ? -4.391 -29.625 -25.016 1 97.62 42 ALA B C 1
ATOM 1658 O O . ALA B 1 42 ? -4.512 -29.516 -23.797 1 97.62 42 ALA B O 1
ATOM 1659 N N . GLN B 1 43 ? -4.461 -28.594 -25.859 1 96.56 43 GLN B N 1
ATOM 1660 C CA . GLN B 1 43 ? -4.703 -27.234 -25.391 1 96.56 43 GLN B CA 1
ATOM 1661 C C . GLN B 1 43 ? -6.074 -27.125 -24.719 1 96.56 43 GLN B C 1
ATOM 1663 O O . GLN B 1 43 ? -6.199 -26.516 -23.656 1 96.56 43 GLN B O 1
ATOM 1668 N N . TYR B 1 44 ? -7.035 -27.734 -25.344 1 96.31 44 TYR B N 1
ATOM 1669 C CA . TYR B 1 44 ? -8.391 -27.703 -24.797 1 96.31 44 TYR B CA 1
ATOM 1670 C C . TYR B 1 44 ? -8.469 -28.406 -23.453 1 96.31 44 TYR B C 1
ATOM 1672 O O . TYR B 1 44 ? -9.023 -27.859 -22.5 1 96.31 44 TYR B O 1
ATOM 1680 N N . ASP B 1 45 ? -7.879 -29.578 -23.391 1 97.56 45 ASP B N 1
ATOM 1681 C CA . ASP B 1 45 ? -7.906 -30.359 -22.156 1 97.56 45 ASP B CA 1
ATOM 1682 C C . ASP B 1 45 ? -7.199 -29.609 -21.016 1 97.56 45 ASP B C 1
ATOM 1684 O O . ASP B 1 45 ? -7.637 -29.656 -19.859 1 97.56 45 ASP B O 1
ATOM 1688 N N . TYR B 1 46 ? -6.109 -28.953 -21.406 1 96.38 46 TYR B N 1
ATOM 1689 C CA . TYR B 1 46 ? -5.418 -28.141 -20.406 1 96.38 46 TYR B CA 1
ATOM 1690 C C . TYR B 1 46 ? -6.332 -27.047 -19.859 1 96.38 46 TYR B C 1
ATOM 1692 O O . TYR B 1 46 ? -6.41 -26.844 -18.656 1 96.38 46 TYR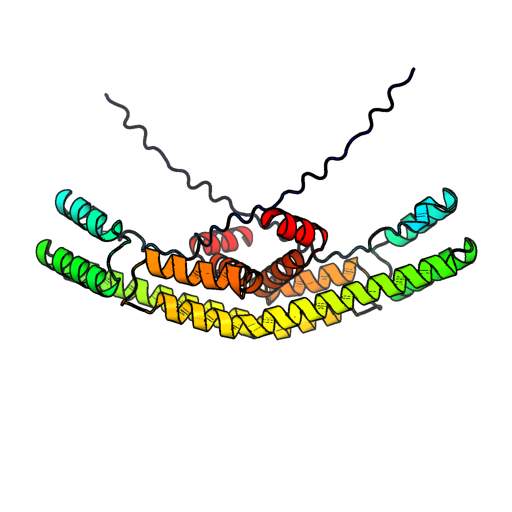 B O 1
ATOM 1700 N N . LYS B 1 47 ? -6.949 -26.328 -20.703 1 94.88 47 LYS B N 1
ATOM 1701 C CA . LYS B 1 47 ? -7.816 -25.203 -20.344 1 94.88 47 LYS B CA 1
ATOM 1702 C C . LYS B 1 47 ? -8.953 -25.656 -19.438 1 94.88 47 LYS B C 1
ATOM 1704 O O . LYS B 1 47 ? -9.328 -24.953 -18.5 1 94.88 47 LYS B O 1
ATOM 1709 N N . VAL B 1 48 ? -9.492 -26.828 -19.672 1 95.62 48 VAL B N 1
ATOM 1710 C CA . VAL B 1 48 ? -10.578 -27.359 -18.859 1 95.62 48 VAL B CA 1
ATOM 1711 C C . VAL B 1 48 ? -10.102 -27.531 -17.422 1 95.62 48 VAL B C 1
ATOM 1713 O O . VAL B 1 48 ? -10.812 -27.172 -16.484 1 95.62 48 VAL B O 1
ATOM 1716 N N . ILE B 1 49 ? -8.875 -28.078 -17.281 1 95.56 49 ILE B N 1
ATOM 1717 C CA . ILE B 1 49 ? -8.32 -28.266 -15.938 1 95.56 49 ILE B CA 1
ATOM 1718 C C . ILE B 1 49 ? -8.086 -26.891 -15.297 1 95.56 49 ILE B C 1
ATOM 1720 O O . ILE B 1 49 ? -8.453 -26.672 -14.141 1 95.56 49 ILE B O 1
ATOM 1724 N N . LEU B 1 50 ? -7.508 -26 -16.078 1 93.69 50 LEU B N 1
ATOM 1725 C CA . LEU B 1 50 ? -7.137 -24.672 -15.609 1 93.69 50 LEU B CA 1
ATOM 1726 C C . LEU B 1 50 ? -8.359 -23.906 -15.109 1 93.69 50 LEU B C 1
ATOM 1728 O O . LEU B 1 50 ? -8.312 -23.266 -14.062 1 93.69 50 LEU B O 1
ATOM 1732 N N . GLU B 1 51 ? -9.414 -23.984 -15.742 1 91.06 51 GLU B N 1
ATOM 1733 C CA . GLU B 1 51 ? -10.586 -23.141 -15.508 1 91.06 51 GLU B CA 1
ATOM 1734 C C . GLU B 1 51 ? -11.445 -23.703 -14.383 1 91.06 51 GLU B C 1
ATOM 1736 O O . GLU B 1 51 ? -12.328 -23 -13.859 1 91.06 51 GLU B O 1
ATOM 1741 N N . ASN B 1 52 ? -11.141 -24.938 -14.086 1 92.38 52 ASN B N 1
ATOM 1742 C CA . ASN B 1 52 ? -11.891 -25.484 -12.961 1 92.38 52 ASN B CA 1
ATOM 1743 C C . ASN B 1 52 ? -11.43 -24.875 -11.633 1 92.38 52 ASN B C 1
ATOM 1745 O O . ASN B 1 52 ? -10.352 -25.203 -11.148 1 92.38 52 ASN B O 1
ATOM 1749 N N . GLU B 1 53 ? -12.289 -24.172 -11.023 1 91.88 53 GLU B N 1
ATOM 1750 C CA . GLU B 1 53 ? -11.898 -23.453 -9.812 1 91.88 53 GLU B CA 1
ATOM 1751 C C . GLU B 1 53 ? -12.5 -24.094 -8.57 1 91.88 53 GLU B C 1
ATOM 1753 O O . GLU B 1 53 ? -12.414 -23.547 -7.469 1 91.88 53 GLU B O 1
ATOM 1758 N N . THR B 1 54 ? -13.156 -25.219 -8.695 1 95.25 54 THR B N 1
ATOM 1759 C CA . THR B 1 54 ? -13.906 -25.766 -7.578 1 95.25 54 THR B CA 1
ATOM 1760 C C . THR B 1 54 ? -13.211 -27.016 -7.027 1 95.25 54 THR B C 1
ATOM 1762 O O . THR B 1 54 ? -13.562 -27.5 -5.945 1 95.25 54 THR B O 1
ATOM 1765 N N . ILE B 1 55 ? -12.18 -27.484 -7.727 1 96.06 55 ILE B N 1
ATOM 1766 C CA . ILE B 1 55 ? -11.477 -28.656 -7.207 1 96.06 55 ILE B CA 1
ATOM 1767 C C . ILE B 1 55 ? -10.266 -28.203 -6.387 1 96.06 55 ILE B C 1
ATOM 1769 O O . ILE B 1 55 ? -9.656 -27.172 -6.688 1 96.06 55 ILE B O 1
ATOM 1773 N N . PRO B 1 56 ? -9.969 -29 -5.344 1 97.12 56 PRO B N 1
ATOM 1774 C CA . PRO B 1 56 ? -8.773 -28.672 -4.559 1 97.12 56 PRO B CA 1
ATOM 1775 C C . PRO B 1 56 ? -7.512 -28.578 -5.41 1 97.12 56 PRO B C 1
ATOM 1777 O O . PRO B 1 56 ? -7.363 -29.328 -6.383 1 97.12 56 PRO B O 1
ATOM 1780 N N . LEU B 1 57 ? -6.598 -27.734 -5.016 1 94.81 57 LEU B N 1
ATOM 1781 C CA . LEU B 1 57 ? -5.387 -27.484 -5.785 1 94.81 57 LEU B CA 1
ATOM 1782 C C . LEU B 1 57 ? -4.543 -28.734 -5.914 1 94.81 57 LEU B C 1
ATOM 1784 O O . LEU B 1 57 ? -3.91 -28.969 -6.949 1 94.81 57 LEU B O 1
ATOM 1788 N N . ASN B 1 58 ? -4.473 -29.578 -4.895 1 96.69 58 ASN B N 1
ATOM 1789 C CA . ASN B 1 58 ? -3.746 -30.844 -4.977 1 96.69 58 ASN B CA 1
ATOM 1790 C C . ASN B 1 58 ? -4.312 -31.75 -6.07 1 96.69 58 ASN B C 1
ATOM 1792 O O . ASN B 1 58 ? -3.559 -32.375 -6.809 1 96.69 58 ASN B O 1
ATOM 1796 N N . THR B 1 59 ? -5.645 -31.828 -6.129 1 97.69 59 THR B N 1
ATOM 1797 C CA . THR B 1 59 ? -6.305 -32.594 -7.172 1 97.69 59 THR B CA 1
ATOM 1798 C C . THR B 1 59 ? -6.027 -32 -8.547 1 97.69 59 THR B C 1
ATOM 1800 O O . THR B 1 59 ? -5.73 -32.719 -9.5 1 97.69 59 THR B O 1
ATOM 1803 N N . LYS B 1 60 ? -6.051 -30.719 -8.625 1 95.62 60 LYS B N 1
ATOM 1804 C CA . LYS B 1 60 ? -5.781 -30.031 -9.883 1 95.62 60 LYS B CA 1
ATOM 1805 C C . LYS B 1 60 ? -4.359 -30.297 -10.375 1 95.62 60 LYS B C 1
ATOM 1807 O O . LYS B 1 60 ? -4.145 -30.562 -11.555 1 95.62 60 LYS B O 1
ATOM 1812 N N . SER B 1 61 ? -3.475 -30.234 -9.445 1 95.12 61 SER B N 1
ATOM 1813 C CA . SER B 1 61 ? -2.086 -30.547 -9.773 1 95.12 61 SER B CA 1
ATOM 1814 C C . SER B 1 61 ? -1.948 -31.969 -10.328 1 95.12 61 SER B C 1
ATOM 1816 O O . SER B 1 61 ? -1.226 -32.188 -11.297 1 95.12 61 SER B O 1
ATOM 1818 N N . ALA B 1 62 ? -2.648 -32.875 -9.75 1 97.56 62 ALA B N 1
ATOM 1819 C CA . ALA B 1 62 ? -2.629 -34.25 -10.227 1 97.56 62 ALA B CA 1
ATOM 1820 C C . ALA B 1 62 ? -3.217 -34.344 -11.633 1 97.56 62 ALA B C 1
ATOM 1822 O O . ALA B 1 62 ? -2.703 -35.094 -12.477 1 97.56 62 ALA B O 1
ATOM 1823 N N . ASP B 1 63 ? -4.266 -33.625 -11.844 1 97.69 63 ASP B N 1
ATOM 1824 C CA . ASP B 1 63 ? -4.898 -33.594 -13.156 1 97.69 63 ASP B CA 1
ATOM 1825 C C . ASP B 1 63 ? -3.947 -33.062 -14.219 1 97.69 63 ASP B C 1
ATOM 1827 O O . ASP B 1 63 ? -3.875 -33.594 -15.328 1 97.69 63 ASP B O 1
ATOM 1831 N N . PHE B 1 64 ? -3.199 -32.031 -13.883 1 96.88 64 PHE B N 1
ATOM 1832 C CA . PHE B 1 64 ? -2.236 -31.469 -14.82 1 96.88 64 PHE B CA 1
ATOM 1833 C C . PHE B 1 64 ? -1.121 -32.469 -15.117 1 96.88 64 PHE B C 1
ATOM 1835 O O . PHE B 1 64 ? -0.655 -32.562 -16.25 1 96.88 64 PHE B O 1
ATOM 1842 N N . ARG B 1 65 ? -0.719 -33.188 -14.141 1 97.75 65 ARG B N 1
ATOM 1843 C CA . ARG B 1 65 ? 0.328 -34.188 -14.359 1 97.75 65 ARG B CA 1
ATOM 1844 C C . ARG B 1 65 ? -0.172 -35.312 -15.242 1 97.75 65 ARG B C 1
ATOM 1846 O O . ARG B 1 65 ? 0.553 -35.781 -16.109 1 97.75 65 ARG B O 1
ATOM 1853 N N . LYS B 1 66 ? -1.424 -35.781 -15.031 1 98.56 66 LYS B N 1
ATOM 1854 C CA . LYS B 1 66 ? -2.029 -36.781 -15.906 1 98.56 66 LYS B CA 1
ATOM 1855 C C . LYS B 1 66 ? -2.107 -36.281 -17.344 1 98.56 66 LYS B C 1
ATOM 1857 O O . LYS B 1 66 ? -1.78 -37 -18.281 1 98.56 66 LYS B O 1
ATOM 1862 N N . TRP B 1 67 ? -2.584 -35.031 -17.438 1 98.31 67 TRP B N 1
ATOM 1863 C CA . TRP B 1 67 ? -2.617 -34.375 -18.75 1 98.31 67 TRP B CA 1
ATOM 1864 C C . TRP B 1 67 ? -1.237 -34.375 -19.391 1 98.31 67 TRP B C 1
ATOM 1866 O O . TRP B 1 67 ? -1.097 -34.75 -20.562 1 98.31 67 TRP B O 1
ATOM 1876 N N . ALA B 1 68 ? -0.195 -33.969 -18.672 1 98.38 68 ALA B N 1
ATOM 1877 C CA . ALA B 1 68 ? 1.166 -33.875 -19.188 1 98.38 68 ALA B CA 1
ATOM 1878 C C . ALA B 1 68 ? 1.654 -35.25 -19.672 1 98.38 68 ALA B C 1
ATOM 1880 O O . ALA B 1 68 ? 2.336 -35.344 -20.688 1 98.38 68 ALA B O 1
ATOM 1881 N N . ASN B 1 69 ? 1.339 -36.312 -18.938 1 98.31 69 ASN B N 1
ATOM 1882 C CA . ASN B 1 69 ? 1.69 -37.656 -19.328 1 98.31 69 ASN B CA 1
ATOM 1883 C C . ASN B 1 69 ? 0.968 -38.094 -20.609 1 98.31 69 ASN B C 1
ATOM 1885 O O . ASN B 1 69 ? 1.583 -38.656 -21.516 1 98.31 69 ASN B O 1
ATOM 1889 N N . THR B 1 70 ? -0.302 -37.781 -20.641 1 98.38 70 THR B N 1
ATOM 1890 C CA . THR B 1 70 ? -1.14 -38.188 -21.781 1 98.38 70 THR B CA 1
ATOM 1891 C C . THR B 1 70 ? -0.616 -37.562 -23.078 1 98.38 70 THR B C 1
ATOM 1893 O O . THR B 1 70 ? -0.61 -38.219 -24.109 1 98.38 70 THR B O 1
ATOM 1896 N N . TYR B 1 71 ? -0.147 -36.312 -22.953 1 97.81 71 TYR B N 1
ATOM 1897 C CA . TYR B 1 71 ? 0.207 -35.594 -24.172 1 97.81 71 TYR B CA 1
ATOM 1898 C C . TYR B 1 71 ? 1.72 -35.469 -24.312 1 97.81 71 TYR B C 1
ATOM 1900 O O . TYR B 1 71 ? 2.213 -34.625 -25.094 1 97.81 71 TYR B O 1
ATOM 1908 N N . ASN B 1 72 ? 2.475 -36.25 -23.594 1 96.69 72 ASN B N 1
ATOM 1909 C CA . ASN B 1 72 ? 3.932 -36.312 -23.656 1 96.69 72 ASN B CA 1
ATOM 1910 C C . ASN B 1 72 ? 4.559 -34.938 -23.469 1 96.69 72 ASN B C 1
ATOM 1912 O O . ASN B 1 72 ? 5.438 -34.562 -24.25 1 96.69 72 ASN B O 1
ATOM 1916 N N . ALA B 1 73 ? 4.035 -34.188 -22.5 1 97.5 73 ALA B N 1
ATOM 1917 C CA . ALA B 1 73 ? 4.512 -32.844 -22.219 1 97.5 73 ALA B CA 1
ATOM 1918 C C . ALA B 1 73 ? 5.055 -32.719 -20.797 1 97.5 73 ALA B C 1
ATOM 1920 O O . ALA B 1 73 ? 5.043 -31.641 -20.203 1 97.5 73 ALA B O 1
ATOM 1921 N N . MET B 1 74 ? 5.496 -33.844 -20.219 1 97.62 74 MET B N 1
ATOM 1922 C CA . MET B 1 74 ? 5.895 -33.906 -18.812 1 97.62 74 MET B CA 1
ATOM 1923 C C . MET B 1 74 ? 7.117 -33.031 -18.562 1 97.62 74 MET B C 1
ATOM 1925 O O . MET B 1 74 ? 7.184 -32.312 -17.562 1 97.62 74 MET B O 1
ATOM 1929 N N . THR B 1 75 ? 8.094 -33.062 -19.469 1 97.44 75 THR B N 1
ATOM 1930 C CA . THR B 1 75 ? 9.312 -32.281 -19.297 1 97.44 75 THR B CA 1
ATOM 1931 C C . THR B 1 75 ? 9 -30.797 -19.297 1 97.44 75 THR B C 1
ATOM 1933 O O . THR B 1 75 ? 9.414 -30.062 -18.391 1 97.44 75 THR B O 1
ATOM 1936 N N . GLN B 1 76 ? 8.203 -30.359 -20.281 1 96.75 76 GLN B N 1
ATOM 1937 C CA . GLN B 1 76 ? 7.828 -28.953 -20.391 1 96.75 76 GLN B CA 1
ATOM 1938 C C . GLN B 1 76 ? 6.988 -28.516 -19.188 1 96.75 76 GLN B C 1
ATOM 1940 O O . GLN B 1 76 ? 7.199 -27.422 -18.641 1 96.75 76 GLN B O 1
ATOM 1945 N N . TYR B 1 77 ? 6.094 -29.344 -18.766 1 96.69 77 TYR B N 1
ATOM 1946 C CA . TYR B 1 77 ? 5.207 -29.016 -17.656 1 96.69 77 TYR B CA 1
ATOM 1947 C C . TYR B 1 77 ? 5.984 -28.906 -16.344 1 96.69 77 TYR B C 1
ATOM 1949 O O . TYR B 1 77 ? 5.738 -28 -15.547 1 96.69 77 TYR B O 1
ATOM 1957 N N . THR B 1 78 ? 6.902 -29.844 -16.156 1 96.94 78 THR B N 1
ATOM 1958 C CA . THR B 1 78 ? 7.723 -29.812 -14.945 1 96.94 78 THR B CA 1
ATOM 1959 C C . THR B 1 78 ? 8.555 -28.547 -14.883 1 96.94 78 THR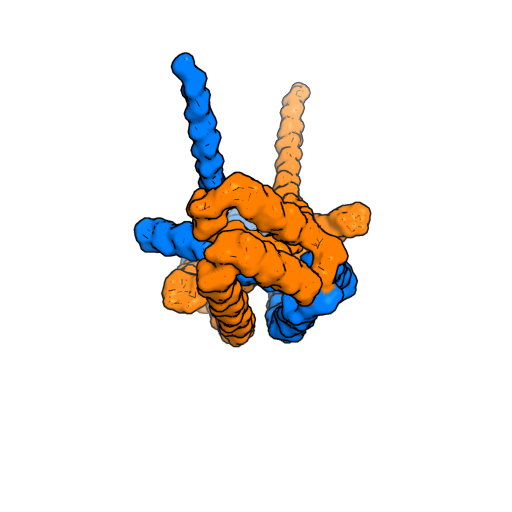 B C 1
ATOM 1961 O O . THR B 1 78 ? 8.664 -27.922 -13.828 1 96.94 78 THR B O 1
ATOM 1964 N N . GLN B 1 79 ? 9.125 -28.172 -16 1 96.38 79 GLN B N 1
ATOM 1965 C CA . GLN B 1 79 ? 9.883 -26.922 -16.062 1 96.38 79 GLN B CA 1
ATOM 1966 C C . GLN B 1 79 ? 9 -25.719 -15.742 1 96.38 79 GLN B C 1
ATOM 1968 O O . GLN B 1 79 ? 9.406 -24.812 -15.023 1 96.38 79 GLN B O 1
ATOM 1973 N N . TYR B 1 80 ? 7.836 -25.766 -16.312 1 93.25 80 TYR B N 1
ATOM 1974 C CA . TYR B 1 80 ? 6.859 -24.719 -16.047 1 93.25 80 TYR B CA 1
ATOM 1975 C C . TYR B 1 80 ? 6.527 -24.641 -14.562 1 93.25 80 TYR B C 1
ATOM 1977 O O . TYR B 1 80 ? 6.492 -23.547 -13.977 1 93.25 80 TYR B O 1
ATOM 1985 N N . GLU B 1 81 ? 6.297 -25.719 -13.906 1 92.56 81 GLU B N 1
ATOM 1986 C CA . GLU B 1 81 ? 5.988 -25.766 -12.477 1 92.56 81 GLU B CA 1
ATOM 1987 C C . GLU B 1 81 ? 7.125 -25.203 -11.641 1 92.56 81 GLU B C 1
ATOM 1989 O O . GLU B 1 81 ? 6.887 -24.453 -10.688 1 92.56 81 GLU B O 1
ATOM 1994 N N . ILE B 1 82 ? 8.305 -25.609 -12 1 94.62 82 ILE B N 1
ATOM 1995 C CA . ILE B 1 82 ? 9.477 -25.125 -11.281 1 94.62 82 ILE B CA 1
ATOM 1996 C C . ILE B 1 82 ? 9.57 -23.609 -11.398 1 94.62 82 ILE B C 1
ATOM 1998 O O . ILE B 1 82 ? 9.82 -22.922 -10.414 1 94.62 82 ILE B O 1
ATOM 2002 N N . GLN B 1 83 ? 9.312 -23.109 -12.562 1 90.25 83 GLN B N 1
ATOM 2003 C CA . GLN B 1 83 ? 9.352 -21.672 -12.805 1 90.25 83 GLN B CA 1
ATOM 2004 C C . GLN B 1 83 ? 8.273 -20.953 -11.992 1 90.25 83 GLN B C 1
ATOM 2006 O O . GLN B 1 83 ? 8.531 -19.891 -11.406 1 90.25 83 GLN B O 1
ATOM 2011 N N . GLN B 1 84 ? 7.109 -21.5 -12.008 1 88.5 84 GLN B N 1
ATOM 2012 C CA . GLN B 1 84 ? 6.012 -20.891 -11.258 1 88.5 84 GLN B CA 1
ATOM 2013 C C . GLN B 1 84 ? 6.324 -20.844 -9.766 1 88.5 84 GLN B C 1
ATOM 2015 O O . GLN B 1 84 ? 6.047 -19.859 -9.094 1 88.5 84 GLN B O 1
ATOM 2020 N N . ASN B 1 85 ? 6.844 -21.922 -9.266 1 89.38 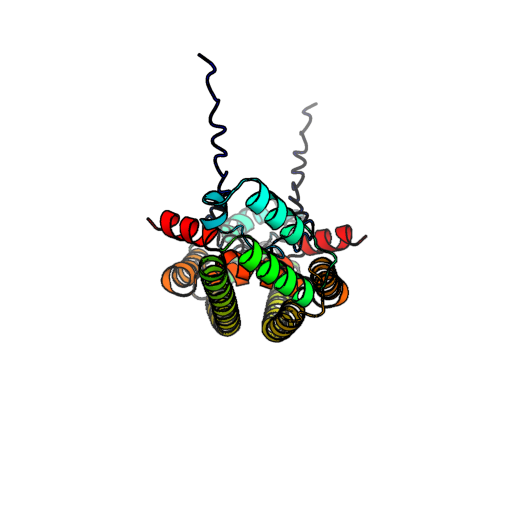85 ASN B N 1
ATOM 2021 C CA . ASN B 1 85 ? 7.195 -21.984 -7.855 1 89.38 85 ASN B CA 1
ATOM 2022 C C . ASN B 1 85 ? 8.297 -20.969 -7.512 1 89.38 85 ASN B C 1
ATOM 2024 O O . ASN B 1 85 ? 8.25 -20.328 -6.465 1 89.38 85 ASN B O 1
ATOM 2028 N N . SER B 1 86 ? 9.258 -20.844 -8.391 1 91.12 86 SER B N 1
ATOM 2029 C CA . SER B 1 86 ? 10.328 -19.875 -8.195 1 91.12 86 SER B CA 1
ATOM 2030 C C . SER B 1 86 ? 9.773 -18.453 -8.148 1 91.12 86 SER B C 1
ATOM 2032 O O . SER B 1 86 ? 10.188 -17.641 -7.309 1 91.12 86 SER B O 1
ATOM 2034 N N . THR B 1 87 ? 8.836 -18.156 -9.008 1 87.31 87 THR B N 1
ATOM 2035 C CA . THR B 1 87 ? 8.211 -16.844 -9.055 1 87.31 87 THR B CA 1
ATOM 2036 C C . THR B 1 87 ? 7.449 -16.547 -7.766 1 87.31 87 THR B C 1
ATOM 2038 O O . THR B 1 87 ? 7.52 -15.445 -7.23 1 87.31 87 THR B O 1
ATOM 2041 N N . LYS B 1 88 ? 6.777 -17.516 -7.293 1 86.94 88 LYS B N 1
ATOM 2042 C CA . LYS B 1 88 ? 6.027 -17.375 -6.051 1 86.94 88 LYS B CA 1
ATOM 2043 C C . LYS B 1 88 ? 6.957 -17.094 -4.875 1 86.94 88 LYS B C 1
ATOM 2045 O O . LYS B 1 88 ? 6.688 -16.203 -4.062 1 86.94 88 LYS B O 1
ATOM 2050 N N . VAL B 1 89 ? 7.977 -17.859 -4.785 1 90.81 89 VAL B N 1
ATOM 2051 C CA . VAL B 1 89 ? 8.93 -17.719 -3.695 1 90.81 89 VAL B CA 1
ATOM 2052 C C . VAL B 1 89 ? 9.578 -16.328 -3.75 1 90.81 89 VAL B C 1
ATOM 2054 O O . VAL B 1 89 ? 9.703 -15.656 -2.723 1 90.81 89 VAL B O 1
ATOM 2057 N N . GLN B 1 90 ? 9.906 -15.93 -4.965 1 92 90 GLN B N 1
ATOM 2058 C CA . GLN B 1 90 ? 10.516 -14.617 -5.129 1 92 90 GLN B CA 1
ATOM 2059 C C . GLN B 1 90 ? 9.547 -13.508 -4.738 1 92 90 GLN B C 1
ATOM 2061 O O . GLN B 1 90 ? 9.938 -12.531 -4.098 1 92 90 GLN B O 1
ATOM 2066 N N . MET B 1 91 ? 8.328 -13.641 -5.098 1 89.62 91 MET B N 1
ATOM 2067 C CA . MET B 1 91 ? 7.297 -12.672 -4.723 1 89.62 91 MET B CA 1
ATOM 2068 C C . MET B 1 91 ? 7.184 -12.555 -3.205 1 89.62 91 MET B C 1
ATOM 2070 O O . MET B 1 91 ? 7.164 -11.453 -2.66 1 89.62 91 MET B O 1
ATOM 2074 N N . GLU B 1 92 ? 7.117 -13.656 -2.578 1 92.19 92 GLU B N 1
ATOM 2075 C CA . GLU B 1 92 ? 7 -13.672 -1.123 1 92.19 92 GLU B CA 1
ATOM 2076 C C . GLU B 1 92 ? 8.211 -13.008 -0.467 1 92.19 92 GLU B C 1
ATOM 2078 O O . GLU B 1 92 ? 8.07 -12.266 0.504 1 92.19 92 GLU B O 1
ATOM 2083 N N . LYS B 1 93 ? 9.352 -13.32 -0.997 1 95.19 93 LYS B N 1
ATOM 2084 C CA . LYS B 1 93 ? 10.562 -12.695 -0.477 1 95.19 93 LYS B CA 1
ATOM 2085 C C . LYS B 1 93 ? 10.516 -11.18 -0.649 1 95.19 93 LYS B C 1
ATOM 2087 O O . LYS B 1 93 ? 10.836 -10.438 0.281 1 95.19 93 LYS B O 1
ATOM 2092 N N . ASN B 1 94 ? 10.109 -10.773 -1.815 1 94.38 94 ASN B N 1
ATOM 2093 C CA . ASN B 1 94 ? 10.016 -9.344 -2.115 1 94.38 94 ASN B CA 1
ATOM 2094 C C . ASN B 1 94 ? 9.023 -8.648 -1.191 1 94.38 94 ASN B C 1
ATOM 2096 O O . ASN B 1 94 ? 9.328 -7.586 -0.638 1 94.38 94 ASN B O 1
ATOM 2100 N N . VAL B 1 95 ? 7.906 -9.234 -1.046 1 95.5 95 VAL B N 1
ATOM 2101 C CA . VAL B 1 95 ? 6.852 -8.656 -0.217 1 95.5 95 VAL B CA 1
ATOM 2102 C C . VAL B 1 95 ? 7.32 -8.578 1.234 1 95.5 95 VAL B C 1
ATOM 2104 O O . VAL B 1 95 ? 7.18 -7.543 1.886 1 95.5 95 VAL B O 1
ATOM 2107 N N . THR B 1 96 ? 7.906 -9.625 1.743 1 97.25 96 THR B N 1
ATOM 2108 C CA . THR B 1 96 ? 8.383 -9.68 3.119 1 97.25 96 THR B CA 1
ATOM 2109 C C . THR B 1 96 ? 9.469 -8.633 3.357 1 97.25 96 THR B C 1
ATOM 2111 O O . THR B 1 96 ? 9.453 -7.941 4.379 1 97.25 96 THR B O 1
ATOM 2114 N N . GLN B 1 97 ? 10.312 -8.539 2.412 1 97.56 97 GLN B N 1
ATOM 2115 C CA . GLN B 1 97 ? 11.383 -7.559 2.525 1 97.56 97 GLN B CA 1
ATOM 2116 C C . GLN B 1 97 ? 10.82 -6.137 2.547 1 97.56 97 GLN B C 1
ATOM 2118 O O . GLN B 1 97 ? 11.234 -5.316 3.365 1 97.56 97 GLN B O 1
ATOM 2123 N N . LEU B 1 98 ? 9.906 -5.848 1.658 1 97.94 98 LEU B N 1
ATOM 2124 C CA . LEU B 1 98 ? 9.32 -4.512 1.614 1 97.94 98 LEU B CA 1
ATOM 2125 C C . LEU B 1 98 ? 8.625 -4.184 2.932 1 97.94 98 LEU B C 1
ATOM 2127 O O . LEU B 1 98 ? 8.812 -3.096 3.48 1 97.94 98 LEU B O 1
ATOM 2131 N N . ILE B 1 99 ? 7.852 -5.105 3.447 1 98.31 99 ILE B N 1
ATOM 2132 C CA . ILE B 1 99 ? 7.137 -4.914 4.703 1 98.31 99 ILE B CA 1
ATOM 2133 C C . ILE B 1 99 ? 8.125 -4.602 5.82 1 98.31 99 ILE B C 1
ATOM 2135 O O . ILE B 1 99 ? 7.887 -3.709 6.641 1 98.31 99 ILE B O 1
ATOM 2139 N N . SER B 1 100 ? 9.211 -5.262 5.828 1 97.88 100 SER B N 1
ATOM 2140 C CA . SER B 1 100 ? 10.18 -5.121 6.906 1 97.88 100 SER B CA 1
ATOM 2141 C C . SER B 1 100 ? 10.805 -3.729 6.91 1 97.88 100 SER B C 1
ATOM 2143 O O . SER B 1 100 ? 11.328 -3.279 7.93 1 97.88 100 SER B O 1
ATOM 2145 N N . GLN B 1 101 ? 10.742 -3.033 5.805 1 98 101 GLN B N 1
ATOM 2146 C CA . GLN B 1 101 ? 11.398 -1.735 5.676 1 98 101 GLN B CA 1
ATOM 2147 C C . GLN B 1 101 ? 10.422 -0.596 5.957 1 98 101 GLN B C 1
ATOM 2149 O O . GLN B 1 101 ? 10.836 0.552 6.137 1 98 101 GLN B O 1
ATOM 2154 N N . LEU B 1 102 ? 9.188 -0.888 6.031 1 98.44 102 LEU B N 1
ATOM 2155 C CA . LEU B 1 102 ? 8.172 0.155 6.059 1 98.44 102 LEU B CA 1
ATOM 2156 C C . LEU B 1 102 ? 8.273 0.984 7.336 1 98.44 102 LEU B C 1
ATOM 2158 O O . LEU B 1 102 ? 8.117 2.207 7.301 1 98.44 102 LEU B O 1
ATOM 2162 N N . SER B 1 103 ? 8.523 0.305 8.438 1 97.94 103 SER B N 1
ATOM 2163 C CA . SER B 1 103 ? 8.617 1.03 9.703 1 97.94 103 SER B CA 1
ATOM 2164 C C . SER B 1 103 ? 9.773 2.023 9.688 1 97.94 103 SER B C 1
ATOM 2166 O O . SER B 1 103 ? 9.625 3.164 10.125 1 97.94 103 SER B O 1
ATOM 2168 N N . LEU B 1 104 ? 10.906 1.56 9.203 1 97.81 104 LEU B N 1
ATOM 2169 C CA . LEU B 1 104 ? 12.078 2.426 9.102 1 97.81 104 LEU B CA 1
ATOM 2170 C C . LEU B 1 104 ? 11.789 3.621 8.203 1 97.81 104 LEU B C 1
ATOM 2172 O O . LEU B 1 104 ? 12.07 4.766 8.57 1 97.81 104 LEU B O 1
ATOM 2176 N N . VAL B 1 105 ? 11.234 3.402 7.039 1 97.62 105 VAL B N 1
ATOM 2177 C CA . VAL B 1 105 ? 10.977 4.453 6.059 1 97.62 105 VAL B CA 1
ATOM 2178 C C . VAL B 1 105 ? 9.93 5.422 6.602 1 97.62 105 VAL B C 1
ATOM 2180 O O . VAL B 1 105 ? 10.055 6.637 6.422 1 97.62 105 VAL B O 1
ATOM 2183 N N . ASN B 1 106 ? 8.93 4.867 7.285 1 96.62 106 ASN B N 1
ATOM 2184 C CA . ASN B 1 106 ? 7.934 5.727 7.914 1 96.62 106 ASN B CA 1
ATOM 2185 C C . ASN B 1 106 ? 8.562 6.672 8.93 1 96.62 106 ASN B C 1
ATOM 2187 O O . ASN B 1 106 ? 8.195 7.844 9.008 1 96.62 106 ASN B O 1
ATOM 2191 N N . SER B 1 107 ? 9.453 6.16 9.711 1 97.06 107 SER B N 1
ATOM 2192 C CA . SER B 1 107 ? 10.156 6.984 10.688 1 97.06 107 SER B CA 1
ATOM 2193 C C . SER B 1 107 ? 10.961 8.086 10.008 1 97.06 107 SER B C 1
ATOM 2195 O O . SER B 1 107 ? 11.008 9.219 10.492 1 97.06 107 SER B O 1
ATOM 2197 N N . GLN B 1 108 ? 11.578 7.828 8.891 1 96.06 108 GLN B N 1
ATOM 2198 C CA . GLN B 1 108 ? 12.352 8.812 8.148 1 96.06 108 GLN B CA 1
ATOM 2199 C C . GLN B 1 108 ? 11.445 9.906 7.586 1 96.06 108 GLN B C 1
ATOM 2201 O O . GLN B 1 108 ? 11.773 11.094 7.668 1 96.06 108 GLN B O 1
ATOM 2206 N N . ILE B 1 109 ? 10.328 9.477 7.066 1 94.12 109 ILE B N 1
ATOM 2207 C CA . ILE B 1 109 ? 9.367 10.445 6.543 1 94.12 109 ILE B CA 1
ATOM 2208 C C . ILE B 1 109 ? 8.859 11.336 7.668 1 94.12 109 ILE B C 1
ATOM 2210 O O . ILE B 1 109 ? 8.789 12.562 7.512 1 94.12 109 ILE B O 1
ATOM 2214 N N . SER B 1 110 ? 8.555 10.688 8.781 1 92.62 110 SER B N 1
ATOM 2215 C CA . SER B 1 110 ? 8.055 11.438 9.93 1 92.62 110 SER B CA 1
ATOM 2216 C C . SER B 1 110 ? 9.07 12.469 10.398 1 92.62 110 SER B C 1
ATOM 2218 O O . SER B 1 110 ? 8.711 13.602 10.719 1 92.62 110 SER B O 1
ATOM 2220 N N . LYS B 1 111 ? 10.281 12.125 10.398 1 95.19 111 LYS B N 1
ATOM 2221 C CA . LYS B 1 111 ? 11.336 13.047 10.805 1 95.19 111 LYS B CA 1
ATOM 2222 C C . LYS B 1 111 ? 11.422 14.242 9.859 1 95.19 111 LYS B C 1
ATOM 2224 O O . LYS B 1 111 ? 11.609 15.375 10.305 1 95.19 111 LYS B O 1
ATOM 2229 N N . ILE B 1 112 ? 11.305 13.977 8.602 1 93.81 112 ILE B N 1
ATOM 2230 C CA . ILE B 1 112 ? 11.336 15.047 7.609 1 93.81 112 ILE B CA 1
ATOM 2231 C C . ILE B 1 112 ? 10.148 15.984 7.824 1 93.81 112 ILE B C 1
ATOM 2233 O O . ILE B 1 112 ? 10.312 17.203 7.863 1 93.81 112 ILE B O 1
ATOM 2237 N N . LEU B 1 113 ? 8.961 15.406 8.07 1 90.31 113 LEU B N 1
ATOM 2238 C CA . LEU B 1 113 ? 7.727 16.172 8.164 1 90.31 113 LEU B CA 1
ATOM 2239 C C . LEU B 1 113 ? 7.656 16.938 9.477 1 90.31 113 LEU B C 1
ATOM 2241 O O . LEU B 1 113 ? 6.953 17.953 9.57 1 90.31 113 LEU B O 1
ATOM 2245 N N . GLU B 1 114 ? 8.406 16.5 10.445 1 91.44 114 GLU B N 1
ATOM 2246 C CA . GLU B 1 114 ? 8.375 17.141 11.758 1 91.44 114 GLU B CA 1
ATOM 2247 C C . GLU B 1 114 ? 9.484 18.203 11.875 1 91.44 114 GLU B C 1
ATOM 2249 O O . GLU B 1 114 ? 9.516 18.953 12.852 1 91.44 114 GLU B O 1
ATOM 2254 N N . ASN B 1 115 ? 10.297 18.219 10.906 1 93.88 115 ASN B N 1
ATOM 2255 C CA . ASN B 1 115 ? 11.391 19.172 10.945 1 93.88 115 ASN B CA 1
ATOM 2256 C C . ASN B 1 115 ? 10.914 20.578 10.586 1 93.88 115 ASN B C 1
ATOM 2258 O O . ASN B 1 115 ? 10.805 20.922 9.406 1 93.88 115 ASN B O 1
ATOM 2262 N N . GLY B 1 116 ? 10.742 21.422 11.578 1 94.62 116 GLY B N 1
ATOM 2263 C CA . GLY B 1 116 ? 10.203 22.766 11.414 1 94.62 116 GLY B CA 1
ATOM 2264 C C . GLY B 1 116 ? 11.18 23.719 10.758 1 94.62 116 GLY B C 1
ATOM 2265 O O . GLY B 1 116 ? 10.805 24.828 10.383 1 94.62 116 GLY B O 1
ATOM 2266 N N . SER B 1 117 ? 12.422 23.328 10.656 1 97.44 117 SER B N 1
ATOM 2267 C CA . SER B 1 117 ? 13.422 24.172 10 1 97.44 117 SER B CA 1
ATOM 2268 C C . SER B 1 117 ? 13.328 24.062 8.484 1 97.44 117 SER B C 1
ATOM 2270 O O . SER B 1 117 ? 13.93 24.859 7.758 1 97.44 117 SER B O 1
ATOM 2272 N N . LEU B 1 118 ? 12.547 23.109 8.008 1 96.56 118 LEU B N 1
ATOM 2273 C CA . LEU B 1 118 ? 12.352 22.922 6.578 1 96.56 118 LEU B CA 1
ATOM 2274 C C . LEU B 1 118 ? 11.07 23.609 6.117 1 96.56 118 LEU B C 1
ATOM 2276 O O . LEU B 1 118 ? 10.094 23.672 6.867 1 96.56 118 LEU B O 1
ATOM 2280 N N . SER B 1 119 ? 11.164 24.078 4.863 1 94.75 119 SER B N 1
ATOM 2281 C CA . SER B 1 119 ? 9.953 24.531 4.191 1 94.75 119 SER B CA 1
ATOM 2282 C C . SER B 1 119 ? 9.18 23.359 3.594 1 94.75 119 SER B C 1
ATOM 2284 O O . SER B 1 119 ? 9.695 22.25 3.521 1 94.75 119 SER B O 1
ATOM 2286 N N . ILE B 1 120 ? 7.941 23.641 3.27 1 92.75 120 ILE B N 1
ATOM 2287 C CA . ILE B 1 120 ? 7.141 22.609 2.615 1 92.75 120 ILE B CA 1
ATOM 2288 C C . ILE B 1 120 ? 7.852 22.125 1.356 1 92.75 120 ILE B C 1
ATOM 2290 O O . ILE B 1 120 ? 7.906 20.922 1.095 1 92.75 120 ILE B O 1
ATOM 2294 N N . LYS B 1 121 ? 8.352 23.031 0.611 1 93.19 121 LYS B N 1
ATOM 2295 C CA . LYS B 1 121 ? 9.086 22.688 -0.606 1 93.19 121 LYS B CA 1
ATOM 2296 C C . LYS B 1 121 ? 10.273 21.781 -0.296 1 93.19 121 LYS B C 1
ATOM 2298 O O . LYS B 1 121 ? 10.5 20.781 -0.979 1 93.19 121 LYS B O 1
ATOM 2303 N N . GLU B 1 122 ? 10.969 22.141 0.712 1 95.38 122 GLU B N 1
ATOM 2304 C CA . GLU B 1 122 ? 12.141 21.359 1.097 1 95.38 122 GLU B CA 1
ATOM 2305 C C . GLU B 1 122 ? 11.742 19.984 1.606 1 95.38 122 GLU B C 1
ATOM 2307 O O . GLU B 1 122 ? 12.43 18.984 1.344 1 95.38 122 GLU B O 1
ATOM 2312 N N . GLN B 1 123 ? 10.68 19.891 2.354 1 93.44 123 GLN B N 1
ATOM 2313 C CA . GLN B 1 123 ? 10.18 18.594 2.812 1 93.44 123 GLN B CA 1
ATOM 2314 C C . GLN B 1 123 ? 9.812 17.703 1.634 1 93.44 123 GLN B C 1
ATOM 2316 O O . GLN B 1 123 ? 10.164 16.516 1.612 1 93.44 123 GLN B O 1
ATOM 2321 N N . ARG B 1 124 ? 9.109 18.281 0.697 1 92.5 124 ARG B N 1
ATOM 2322 C CA . ARG B 1 124 ? 8.727 17.531 -0.5 1 92.5 124 ARG B CA 1
ATOM 2323 C C . ARG B 1 124 ? 9.961 17.016 -1.233 1 92.5 124 ARG B C 1
ATOM 2325 O O . ARG B 1 124 ? 10 15.852 -1.639 1 92.5 124 ARG B O 1
ATOM 2332 N N . GLU B 1 125 ? 10.93 17.828 -1.374 1 93.56 125 GLU B N 1
ATOM 2333 C CA . GLU B 1 125 ? 12.172 17.438 -2.043 1 93.56 125 GLU B CA 1
ATOM 2334 C C . GLU B 1 125 ? 12.875 16.312 -1.285 1 93.56 125 GLU B C 1
ATOM 2336 O O . GLU B 1 125 ? 13.367 15.367 -1.893 1 93.56 125 GLU B O 1
ATOM 2341 N N . ALA B 1 126 ? 12.898 16.453 -0.026 1 94.62 126 ALA B N 1
ATOM 2342 C CA . ALA B 1 126 ? 13.547 15.453 0.801 1 94.62 126 ALA B CA 1
ATOM 2343 C C . ALA B 1 126 ? 12.852 14.102 0.675 1 94.62 126 ALA B C 1
ATOM 2345 O O . ALA B 1 126 ? 13.5 13.062 0.544 1 94.62 126 ALA B O 1
ATOM 2346 N N . VAL B 1 127 ? 11.562 14.094 0.685 1 93.44 127 VAL B N 1
ATOM 2347 C CA . VAL B 1 127 ? 10.797 12.859 0.563 1 93.44 127 VAL B CA 1
ATOM 2348 C C . VAL B 1 127 ? 10.977 12.273 -0.836 1 93.44 127 VAL B C 1
ATOM 2350 O O . VAL B 1 127 ? 11.117 11.055 -0.994 1 93.44 127 VAL B O 1
ATOM 2353 N N . ASN B 1 128 ? 10.969 13.125 -1.843 1 91.94 128 ASN B N 1
ATOM 2354 C CA . ASN B 1 128 ? 11.188 12.68 -3.215 1 91.94 128 ASN B CA 1
ATOM 2355 C C . ASN B 1 128 ? 12.555 12.023 -3.379 1 91.94 128 ASN B C 1
ATOM 2357 O O . ASN B 1 128 ? 12.68 11.016 -4.082 1 91.94 128 ASN B O 1
ATOM 2361 N N . GLU B 1 129 ? 13.477 12.562 -2.754 1 93.88 129 GLU B N 1
ATOM 2362 C CA . GLU B 1 129 ? 14.812 11.984 -2.812 1 93.88 129 GLU B CA 1
ATOM 2363 C C . GLU B 1 129 ? 14.836 10.594 -2.182 1 93.88 129 GLU B C 1
ATOM 2365 O O . GLU B 1 129 ? 15.438 9.672 -2.729 1 93.88 129 GLU B O 1
ATOM 2370 N N . LEU B 1 130 ? 14.148 10.477 -1.07 1 93.69 130 LEU B N 1
ATOM 2371 C CA . LEU B 1 130 ? 14.047 9.18 -0.414 1 93.69 130 LEU B CA 1
ATOM 2372 C C . LEU B 1 130 ? 13.367 8.164 -1.328 1 93.69 130 LEU B C 1
ATOM 2374 O O . LEU B 1 130 ? 13.805 7.012 -1.411 1 93.69 130 LEU B O 1
ATOM 2378 N N . ALA B 1 131 ? 12.328 8.57 -2.02 1 91.06 131 ALA B N 1
ATOM 2379 C CA . ALA B 1 131 ? 11.555 7.707 -2.904 1 91.06 131 ALA B CA 1
ATOM 2380 C C . ALA B 1 131 ? 12.375 7.297 -4.125 1 91.06 131 ALA B C 1
ATOM 2382 O O . ALA B 1 131 ? 12.359 6.129 -4.523 1 91.06 131 ALA B O 1
ATOM 2383 N N . GLU B 1 132 ? 13.008 8.172 -4.684 1 89.25 132 GLU B N 1
ATOM 2384 C CA . GLU B 1 132 ? 13.711 7.934 -5.938 1 89.25 132 GLU B CA 1
ATOM 2385 C C . GLU B 1 132 ? 15.008 7.156 -5.703 1 89.25 132 GLU B C 1
ATOM 2387 O O . GLU B 1 132 ? 15.352 6.266 -6.484 1 89.25 132 GLU B O 1
ATOM 2392 N N . GLN B 1 133 ? 15.641 7.41 -4.613 1 87.88 133 GLN B N 1
ATOM 2393 C CA . GLN B 1 133 ? 17 6.895 -4.477 1 87.88 133 GLN B CA 1
ATOM 2394 C C . GLN B 1 133 ? 17.016 5.621 -3.637 1 87.88 133 GLN B C 1
ATOM 2396 O O . GLN B 1 133 ? 17.875 4.758 -3.83 1 87.88 133 GLN B O 1
ATOM 2401 N N . GLN B 1 134 ? 16.094 5.523 -2.805 1 91.69 134 GLN B N 1
ATOM 2402 C CA . GLN B 1 134 ? 16.344 4.469 -1.823 1 91.69 134 GLN B CA 1
ATOM 2403 C C . GLN B 1 134 ? 15.117 3.564 -1.676 1 91.69 134 GLN B C 1
ATOM 2405 O O . GLN B 1 134 ? 15.25 2.338 -1.654 1 91.69 134 GLN B O 1
ATOM 2410 N N . TYR B 1 135 ? 13.969 4.168 -1.56 1 95.5 135 TYR B N 1
ATOM 2411 C CA . TYR B 1 135 ? 12.82 3.377 -1.119 1 95.5 135 TYR B CA 1
ATOM 2412 C C . TYR B 1 135 ? 11.594 3.668 -1.975 1 95.5 135 TYR B C 1
ATOM 2414 O O . TYR B 1 135 ? 10.539 4.016 -1.451 1 95.5 135 TYR B O 1
ATOM 2422 N N . PRO B 1 136 ? 11.68 3.482 -3.27 1 93.56 136 PRO B N 1
ATOM 2423 C CA . PRO B 1 136 ? 10.562 3.869 -4.129 1 93.56 136 PRO B CA 1
ATOM 2424 C C . PRO B 1 136 ? 9.281 3.1 -3.812 1 93.56 136 PRO B C 1
ATOM 2426 O O . PRO B 1 136 ? 8.203 3.697 -3.709 1 93.56 136 PRO B O 1
ATOM 2429 N N . LYS B 1 137 ? 9.336 1.792 -3.605 1 94.81 137 LYS B N 1
ATOM 2430 C CA . LYS B 1 137 ? 8.133 0.998 -3.381 1 94.81 137 LYS B CA 1
ATOM 2431 C C . LYS B 1 137 ? 7.598 1.202 -1.967 1 94.81 137 LYS B C 1
ATOM 2433 O O . LYS B 1 137 ? 6.383 1.228 -1.756 1 94.81 137 LYS B O 1
ATOM 2438 N N . GLU B 1 138 ? 8.523 1.407 -1.058 1 96.69 138 GLU B N 1
ATOM 2439 C CA . GLU B 1 138 ? 8.133 1.649 0.326 1 96.69 138 GLU B CA 1
ATOM 2440 C C . GLU B 1 138 ? 7.363 2.963 0.459 1 96.69 138 GLU B C 1
ATOM 2442 O O . GLU B 1 138 ? 6.332 3.021 1.13 1 96.69 138 GLU B O 1
ATOM 2447 N N . ILE B 1 139 ? 7.871 3.965 -0.198 1 94.81 139 ILE B N 1
ATOM 2448 C CA . ILE B 1 139 ? 7.227 5.27 -0.106 1 94.81 139 ILE B CA 1
ATOM 2449 C C . ILE B 1 139 ? 5.863 5.219 -0.797 1 94.81 139 ILE B C 1
ATOM 2451 O O . ILE B 1 139 ? 4.879 5.746 -0.278 1 94.81 139 ILE B O 1
ATOM 2455 N N . SER B 1 140 ? 5.793 4.562 -1.902 1 92.69 140 SER B N 1
ATOM 2456 C CA . SER B 1 140 ? 4.508 4.375 -2.574 1 92.69 140 SER B CA 1
ATOM 2457 C C . SER B 1 140 ? 3.514 3.652 -1.674 1 92.69 140 SER B C 1
ATOM 2459 O O . SER B 1 140 ? 2.34 4.023 -1.61 1 92.69 140 SER B O 1
ATOM 2461 N N . THR B 1 141 ? 3.971 2.676 -1.015 1 96 141 THR B N 1
ATOM 2462 C CA . THR B 1 141 ? 3.121 1.907 -0.111 1 96 141 THR B CA 1
ATOM 2463 C C . THR B 1 141 ? 2.645 2.775 1.05 1 96 141 THR B C 1
ATOM 2465 O O . THR B 1 141 ? 1.462 2.762 1.396 1 96 141 THR B O 1
ATOM 2468 N N . LEU B 1 142 ? 3.523 3.514 1.626 1 95.75 142 LEU B N 1
ATOM 2469 C CA . LEU B 1 142 ? 3.174 4.375 2.752 1 95.75 142 LEU B CA 1
ATOM 2470 C C . LEU B 1 142 ? 2.16 5.434 2.332 1 95.75 142 LEU B C 1
ATOM 2472 O O . LEU B 1 142 ? 1.25 5.766 3.096 1 95.75 142 LEU B O 1
ATOM 2476 N N . LEU B 1 143 ? 2.322 5.977 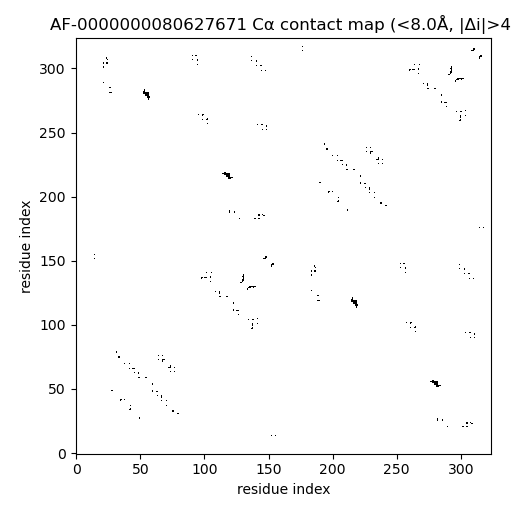1.161 1 90.31 143 LEU B N 1
ATOM 2477 C CA . LEU B 1 143 ? 1.347 6.926 0.639 1 90.31 143 LEU B CA 1
ATOM 2478 C C . LEU B 1 143 ? -0.02 6.27 0.478 1 90.31 143 LEU B C 1
ATOM 2480 O O . LEU B 1 143 ? -1.044 6.863 0.821 1 90.31 143 LEU B O 1
ATOM 2484 N N . PHE B 1 144 ? -0 5.102 -0.036 1 91.69 144 PHE B N 1
ATOM 2485 C CA . PHE B 1 144 ? -1.238 4.344 -0.18 1 91.69 144 PHE B CA 1
ATOM 2486 C C . PHE B 1 144 ? -1.902 4.133 1.176 1 91.69 144 PHE B C 1
ATOM 2488 O O . PHE B 1 144 ? -3.109 4.34 1.321 1 91.69 144 PHE B O 1
ATOM 2495 N N . ILE B 1 145 ? -1.147 3.746 2.154 1 94.88 145 ILE B N 1
ATOM 2496 C CA . ILE B 1 145 ? -1.667 3.506 3.494 1 94.88 145 ILE B CA 1
ATOM 2497 C C . ILE B 1 145 ? -2.307 4.781 4.039 1 94.88 145 ILE B C 1
ATOM 2499 O O . ILE B 1 145 ? -3.402 4.742 4.605 1 94.88 145 ILE B O 1
ATOM 2503 N N . ARG B 1 146 ? -1.652 5.875 3.916 1 90.12 146 ARG B N 1
ATOM 2504 C CA . ARG B 1 146 ? -2.16 7.137 4.441 1 90.12 146 ARG B CA 1
ATOM 2505 C C . ARG B 1 146 ? -3.482 7.512 3.779 1 90.12 146 ARG B C 1
ATOM 2507 O O . ARG B 1 146 ? -4.371 8.07 4.43 1 90.12 146 ARG B O 1
ATOM 2514 N N . LEU B 1 147 ? -3.576 7.176 2.547 1 88.75 147 LEU B N 1
ATOM 2515 C CA . LEU B 1 147 ? -4.812 7.445 1.824 1 88.75 147 LEU B CA 1
ATOM 2516 C C . LEU B 1 147 ? -5.969 6.625 2.395 1 88.75 147 LEU B C 1
ATOM 2518 O O . LEU B 1 147 ? -7.117 7.074 2.387 1 88.75 147 LEU B O 1
ATOM 2522 N N . LEU B 1 148 ? -5.641 5.508 2.869 1 89.06 148 LEU B N 1
ATOM 2523 C CA . LEU B 1 148 ? -6.672 4.641 3.428 1 89.06 148 LEU B CA 1
ATOM 2524 C C . LEU B 1 148 ? -7.293 5.266 4.672 1 89.06 148 LEU B C 1
ATOM 2526 O O . LEU B 1 148 ? -8.391 4.887 5.078 1 89.06 148 LEU B O 1
ATOM 2530 N N . PHE B 1 149 ? -6.598 6.18 5.332 1 86.56 149 PHE B N 1
ATOM 2531 C CA . PHE B 1 149 ? -7.078 6.773 6.574 1 86.56 149 PHE B CA 1
ATOM 2532 C C . PHE B 1 149 ? -7.586 8.188 6.336 1 86.56 149 PHE B C 1
ATOM 2534 O O . PHE B 1 149 ? -8.008 8.867 7.273 1 86.56 149 PHE B O 1
ATOM 2541 N N . ASN B 1 150 ? -7.461 8.648 5.156 1 72.31 150 ASN B N 1
ATOM 2542 C CA . ASN B 1 150 ? -7.969 9.984 4.879 1 72.31 150 ASN B CA 1
ATOM 2543 C C . ASN B 1 150 ? -9.484 10.055 5.012 1 72.31 150 ASN B C 1
ATOM 2545 O O . ASN B 1 150 ? -10.195 9.203 4.469 1 72.31 150 ASN B O 1
ATOM 2549 N N . PRO B 1 151 ? -9.859 10.898 6.039 1 59.69 151 PRO B N 1
ATOM 2550 C CA . PRO B 1 151 ? -11.289 11 6.344 1 59.69 151 PRO B CA 1
ATOM 2551 C C . PRO B 1 151 ? -12.156 11.102 5.09 1 59.69 151 PRO B C 1
ATOM 2553 O O . PRO B 1 151 ? -13.281 10.586 5.066 1 59.69 151 PRO B O 1
ATOM 2556 N N . GLN B 1 152 ? -11.727 11.906 4.168 1 53.38 152 GLN B N 1
ATOM 2557 C CA . GLN B 1 152 ? -12.586 11.984 2.992 1 53.38 152 GLN B CA 1
ATOM 2558 C C . GLN B 1 152 ? -12.812 10.594 2.393 1 53.38 152 GLN B C 1
ATOM 2560 O O . GLN B 1 152 ? -13.891 10.312 1.863 1 53.38 152 GLN B O 1
ATOM 2565 N N . ASP B 1 153 ? -11.875 9.859 2.6 1 47.25 153 ASP B N 1
ATOM 2566 C CA . ASP B 1 153 ? -12.008 8.5 2.096 1 47.25 153 ASP B CA 1
ATOM 2567 C C . ASP B 1 153 ? -12.703 7.602 3.117 1 47.25 153 ASP B C 1
ATOM 2569 O O . ASP B 1 153 ? -13.391 6.648 2.746 1 47.25 153 ASP B O 1
ATOM 2573 N N . GLU B 1 154 ? -12.461 7.836 4.453 1 47 154 GLU B N 1
ATOM 2574 C CA . GLU B 1 154 ? -13.188 7.059 5.453 1 47 154 GLU B CA 1
ATOM 2575 C C . GLU B 1 154 ? -14.695 7.145 5.23 1 47 154 GLU B C 1
ATOM 2577 O O . GLU B 1 154 ? -15.414 6.164 5.426 1 47 154 GLU B O 1
ATOM 2582 N N . ILE B 1 155 ? -15.094 8.273 4.926 1 41.97 155 ILE B N 1
ATOM 2583 C CA . ILE B 1 155 ? -16.516 8.414 4.656 1 41.97 155 ILE B CA 1
ATOM 2584 C C . ILE B 1 155 ? -16.906 7.543 3.465 1 41.97 155 ILE B C 1
ATOM 2586 O O . ILE B 1 155 ? -17.938 6.871 3.492 1 41.97 155 ILE B O 1
ATOM 2590 N N . SER B 1 156 ? -16.156 7.621 2.592 1 37.75 156 SER B N 1
ATOM 2591 C CA . SER B 1 156 ? -16.484 6.801 1.434 1 37.75 156 SER B CA 1
ATOM 2592 C C . SER B 1 156 ? -16.422 5.316 1.773 1 37.75 156 SER B C 1
ATOM 2594 O O . SER B 1 156 ? -17.234 4.523 1.279 1 37.75 156 SER B O 1
ATOM 2596 N N . ASN B 1 157 ? -15.5 5.004 2.58 1 37.38 157 ASN B N 1
ATOM 2597 C CA . ASN B 1 157 ? -15.406 3.598 2.961 1 37.38 157 ASN B CA 1
ATOM 2598 C C . ASN B 1 157 ? -16.578 3.174 3.836 1 37.38 157 ASN B C 1
ATOM 2600 O O . ASN B 1 157 ? -17.016 2.021 3.785 1 37.38 157 ASN B O 1
ATOM 2604 N N . LYS B 1 158 ? -17.016 4.039 4.711 1 42.38 158 LYS B N 1
ATOM 2605 C CA . LYS B 1 158 ? -18.188 3.729 5.516 1 42.38 158 LYS B CA 1
ATOM 2606 C C . LYS B 1 158 ? -19.453 3.635 4.648 1 42.38 158 LYS B C 1
ATOM 2608 O O . LYS B 1 158 ? -20.328 2.818 4.91 1 42.38 158 LYS B O 1
ATOM 2613 N N . LYS B 1 159 ? -19.703 4.438 3.762 1 37.66 159 LYS B N 1
ATOM 2614 C CA . LYS B 1 159 ? -20.938 4.371 2.969 1 37.66 159 LYS B CA 1
ATOM 2615 C C . LYS B 1 159 ? -20.938 3.143 2.061 1 37.66 159 LYS B C 1
ATOM 2617 O O . LYS B 1 159 ? -21.984 2.732 1.564 1 37.66 159 LYS B O 1
ATOM 2622 N N . SER B 1 160 ? -19.828 2.686 1.744 1 32.22 160 SER B N 1
ATOM 2623 C CA . SER B 1 160 ? -19.828 1.509 0.881 1 32.22 160 SER B CA 1
ATOM 2624 C C . SER B 1 160 ? -20.156 0.243 1.669 1 32.22 160 SER B C 1
ATOM 2626 O O . SER B 1 160 ? -20.328 -0.828 1.086 1 32.22 160 SER B O 1
ATOM 2628 N N . ILE B 1 161 ? -20.031 0.353 2.893 1 30.09 161 ILE B N 1
ATOM 2629 C CA . ILE B 1 161 ? -20.453 -0.768 3.725 1 30.09 161 ILE B CA 1
ATOM 2630 C C . ILE B 1 161 ? -21.938 -0.617 4.07 1 30.09 161 ILE B C 1
ATOM 2632 O O . ILE B 1 161 ? -22.562 -1.562 4.551 1 30.09 161 ILE B O 1
ATOM 2636 N N . VAL B 1 162 ? -22.5 0.558 3.871 1 25.61 162 VAL B N 1
ATOM 2637 C CA . VAL B 1 162 ? -23.938 0.595 4.113 1 25.61 162 VAL B CA 1
ATOM 2638 C C . VAL B 1 162 ? -24.688 0.234 2.832 1 25.61 162 VAL B C 1
ATOM 2640 O O . VAL B 1 162 ? -24.312 0.675 1.742 1 25.61 162 VAL B O 1
#

InterPro domains:
  IPR003677 SXP/RAL-2 family protein Ani s 5-like, cation-binding domain [PF02520] (42-147)
  IPR052823 SXP/RAL-2-related [PTHR21593] (1-151)

Radius of gyration: 26.2 Å; Cα contacts (8 Å, |Δi|>4): 208; chains: 2; bounding box: 49×80×69 Å

Nearest PDB structures (foldseek):
  3nyj-assembly1_A-2  TM=3.573E-01  e=4.931E+00  Homo sapiens
  4xwj-assembly1_A  TM=2.793E-01  e=7.488E+00  Escherichia coli K-12
  3nyj-assembly1_A-2  TM=3.573E-01  e=3.885E+00  Homo sapiens
  3crc-assembly1_B  TM=2.151E-01  e=5.531E+00  Escherichia coli K-12

Foldseek 3Di:
DPPPPPPPVVPPPVLPPVVVCCVPPPPADDDDPCLVVFDPVLVVQLVVLRPDPPDDPVVSVVSVCVSCVVRVNNVVVVVVVVVVVVVVVVVVVVVVVLVVCLVVLVVVLVVLVPPPVDDPVRSVVVNVCCCVPPRVPSSVVVVVVVVCPPVVNVVVVVVVVD/DPPPPPPPPVPPPVLPPPVVCCVVVPPADDDDPCLVVFDPVLVVQLVVLRPDPPDDPVVSVVSVCVSCVVRVNNVVVVVVVVVVVVVVVVVVVVVVVLVVCLVVLVVVLVVLVPPPVDDPVRSVVVNVCCCVPPRVPSSVVVVVVVVCPPVSNVVSVVVVVD